Protein AF-A0A1Y2P295-F1 (afdb_monomer)

Secondary structure (DSSP, 8-state):
--------SS--EEEEEEEEE-TTTT--TT--SS-TTSEEEE-SS-EEEEETTEEEEEPPGGGGGGS----SS-EEEEEEEEEES---HHHHHHHHHHHHHHHHHHHTSS-GGG--PPPPPPPPPPEE--TTSGGG-TT---PPPSSS-EEEEEEE-TTSSEEEEEEEETT-GGG-BSEEEEEE--HHHHGGGTT---EEEEETTEEEEEEEEE-TTS-HHHHHHTTPPPHHHHHHHHHHHHHHHTT--

Solvent-accessible surface area (backbone atoms only — not comparable to full-atom values): 13396 Å² total; per-residue (Å²): 135,84,79,87,76,90,78,87,72,100,56,64,41,70,49,76,46,67,36,51,36,56,49,34,50,54,62,39,87,75,53,56,68,59,49,4,77,25,20,30,15,61,30,95,66,16,41,34,29,23,36,43,56,29,35,38,35,51,48,61,74,66,35,42,84,77,28,70,74,84,66,92,65,51,37,28,28,41,37,38,38,41,79,38,73,73,44,57,37,68,57,51,49,54,50,51,39,54,51,51,28,53,48,24,56,74,64,68,38,46,64,51,82,62,57,38,60,30,76,60,30,73,37,44,71,80,38,78,57,47,44,67,30,37,91,75,28,71,68,19,62,50,65,74,50,69,67,84,52,52,23,30,17,39,11,57,35,89,88,52,39,38,19,25,27,26,44,21,44,65,90,41,65,88,74,41,43,55,36,39,40,34,44,38,48,30,68,70,59,53,59,29,51,66,96,54,89,63,52,72,46,52,33,86,88,37,66,33,37,46,43,72,49,58,39,75,88,56,52,75,64,60,36,51,69,33,42,49,71,56,73,69,56,47,51,52,37,45,48,53,14,52,35,59,76,54,63,40,112

Radius of gyration: 19.18 Å; Cα contacts (8 Å, |Δi|>4): 555; chains: 1; bounding box: 40×45×62 Å

Structure (mmCIF, N/CA/C/O backbone):
data_AF-A0A1Y2P295-F1
#
_entry.id   AF-A0A1Y2P295-F1
#
loop_
_atom_site.group_PDB
_atom_site.id
_atom_site.type_symbol
_atom_site.label_atom_id
_atom_site.label_alt_id
_atom_site.label_comp_id
_atom_site.label_asym_id
_atom_site.label_entity_id
_atom_site.label_seq_id
_atom_site.pdbx_PDB_ins_code
_atom_site.Cartn_x
_atom_site.Cartn_y
_atom_site.Cartn_z
_atom_site.occupancy
_atom_site.B_iso_or_equiv
_atom_site.auth_seq_id
_atom_site.auth_comp_id
_atom_site.auth_asym_id
_atom_site.auth_atom_id
_atom_site.pdbx_PDB_model_num
ATOM 1 N N . MET A 1 1 ? -2.280 24.834 38.343 1.00 37.62 1 MET A N 1
ATOM 2 C CA . MET A 1 1 ? -1.852 23.424 38.287 1.00 37.62 1 MET A CA 1
ATOM 3 C C . MET A 1 1 ? -0.935 23.288 37.083 1.00 37.62 1 MET A C 1
ATOM 5 O O . MET A 1 1 ? -1.433 23.403 35.970 1.00 37.62 1 MET A O 1
ATOM 9 N N . PRO A 1 2 ? 0.387 23.215 37.283 1.00 33.31 2 PRO A N 1
ATOM 10 C CA . PRO A 1 2 ? 1.338 23.004 36.199 1.00 33.31 2 PRO A CA 1
ATOM 11 C C . PRO A 1 2 ? 1.315 21.528 35.784 1.00 33.31 2 PRO A C 1
ATOM 13 O O . PRO A 1 2 ? 1.375 20.652 36.642 1.00 33.31 2 PRO A O 1
ATOM 16 N N . GLY A 1 3 ? 1.178 21.277 34.481 1.00 33.66 3 GLY A N 1
ATOM 17 C CA . GLY A 1 3 ? 1.247 19.941 33.899 1.00 33.66 3 GLY A CA 1
ATOM 18 C C . GLY A 1 3 ? 2.673 19.405 33.940 1.00 33.66 3 GLY A C 1
ATOM 19 O O . GLY A 1 3 ? 3.610 20.083 33.518 1.00 33.66 3 GLY A O 1
ATOM 20 N N . GLU A 1 4 ? 2.824 18.191 34.456 1.00 37.06 4 GLU A N 1
ATOM 21 C CA . GLU A 1 4 ? 4.062 17.424 34.380 1.00 37.06 4 GLU A CA 1
ATOM 22 C C . GLU A 1 4 ? 4.286 16.992 32.929 1.00 37.06 4 GLU A C 1
ATOM 24 O O . GLU A 1 4 ? 3.688 16.042 32.421 1.00 37.06 4 GLU A O 1
ATOM 29 N N . GLY A 1 5 ? 5.137 17.751 32.241 1.00 32.16 5 GLY A N 1
ATOM 30 C CA . GLY A 1 5 ? 5.761 17.320 31.002 1.00 32.16 5 GLY A CA 1
ATOM 31 C C . GLY A 1 5 ? 6.737 16.186 31.300 1.00 32.16 5 GLY A C 1
ATOM 32 O O . GLY A 1 5 ? 7.693 16.358 32.054 1.00 32.16 5 GLY A O 1
ATOM 33 N N . TRP A 1 6 ? 6.500 15.030 30.692 1.00 37.91 6 TRP A N 1
ATOM 34 C CA . TRP A 1 6 ? 7.441 13.917 30.682 1.00 37.91 6 TRP A CA 1
ATOM 35 C C . TRP A 1 6 ? 8.571 14.255 29.702 1.00 37.91 6 TRP A C 1
ATOM 37 O O . TRP A 1 6 ? 8.423 14.079 28.497 1.00 37.91 6 TRP A O 1
ATOM 47 N N . GLY A 1 7 ? 9.682 14.800 30.196 1.00 41.25 7 GLY A N 1
ATOM 48 C CA . GLY A 1 7 ? 10.897 15.000 29.397 1.00 41.25 7 GLY A CA 1
ATOM 49 C C . GLY A 1 7 ? 11.919 13.882 29.613 1.00 41.25 7 GLY A C 1
ATOM 50 O O . GLY A 1 7 ? 12.021 13.392 30.737 1.00 41.25 7 GLY A O 1
ATOM 51 N N . SER A 1 8 ? 12.695 13.526 28.568 1.00 40.38 8 SER A N 1
ATOM 52 C CA . SER A 1 8 ? 14.179 13.386 28.577 1.00 40.38 8 SER A CA 1
ATOM 53 C C . SER A 1 8 ? 14.753 12.790 27.266 1.00 40.38 8 SER A C 1
ATOM 55 O O . SER A 1 8 ? 14.528 11.620 26.976 1.00 40.38 8 SER A O 1
ATOM 57 N N . GLY A 1 9 ? 15.572 13.568 26.535 1.00 41.34 9 GLY A N 1
ATOM 58 C CA . GLY A 1 9 ? 16.377 13.174 25.352 1.00 41.34 9 GLY A CA 1
ATOM 59 C C . GLY A 1 9 ? 16.032 13.976 24.080 1.00 41.34 9 GLY A C 1
ATOM 60 O O . GLY A 1 9 ? 14.962 14.585 24.071 1.00 41.34 9 GLY A O 1
ATOM 61 N N . PRO A 1 10 ? 16.870 14.010 23.011 1.00 48.28 10 PRO A N 1
ATOM 62 C CA . PRO A 1 10 ? 16.399 14.368 21.667 1.00 48.28 10 PRO A CA 1
ATOM 63 C C . PRO A 1 10 ? 15.430 13.262 21.235 1.00 48.28 10 PRO A C 1
ATOM 65 O O . PRO A 1 10 ? 15.804 12.272 20.615 1.00 48.28 10 PRO A O 1
ATOM 68 N N . GLY A 1 11 ? 14.222 13.338 21.781 1.00 60.91 11 GLY A N 1
ATOM 69 C CA . GLY A 1 11 ? 13.233 12.285 21.737 1.00 60.91 11 GLY A CA 1
ATOM 70 C C . GLY A 1 11 ? 12.450 12.386 20.448 1.00 60.91 11 GLY A C 1
ATOM 71 O O . GLY A 1 11 ? 12.044 13.477 20.045 1.00 60.91 11 GLY A O 1
ATOM 72 N N . THR A 1 12 ? 12.205 11.237 19.830 1.00 67.88 12 THR A N 1
ATOM 73 C CA . THR A 1 12 ? 11.284 11.118 18.708 1.00 67.88 12 THR A CA 1
ATOM 74 C C . THR A 1 12 ? 9.937 11.719 19.107 1.00 67.88 12 THR A C 1
ATOM 76 O O . THR A 1 12 ? 9.254 11.200 19.992 1.00 67.88 12 THR A O 1
ATOM 79 N N . THR A 1 13 ? 9.557 12.837 18.489 1.00 82.62 13 THR A N 1
ATOM 80 C CA . THR A 1 13 ? 8.248 13.452 18.735 1.00 82.62 13 THR A CA 1
ATOM 81 C C . THR A 1 13 ? 7.235 12.815 17.798 1.00 82.62 13 THR A C 1
ATOM 83 O O . THR A 1 13 ? 7.391 12.894 16.583 1.00 82.62 13 THR A O 1
ATOM 86 N N . LEU A 1 14 ? 6.193 12.198 18.356 1.00 87.19 14 LEU A N 1
ATOM 87 C CA . LEU A 1 14 ? 5.134 11.542 17.595 1.00 87.19 14 LEU A CA 1
ATOM 88 C C . LEU A 1 14 ? 3.813 12.303 17.747 1.00 87.19 14 LEU A C 1
ATOM 90 O O . LEU A 1 14 ? 3.349 12.525 18.865 1.00 87.19 14 LEU A O 1
ATOM 94 N N . ILE A 1 15 ? 3.178 12.652 16.631 1.00 91.62 15 ILE A N 1
ATOM 95 C CA . ILE A 1 15 ? 1.785 13.104 16.601 1.00 91.62 15 ILE A CA 1
ATOM 96 C C . ILE A 1 15 ? 0.896 11.916 16.258 1.00 91.62 15 ILE A C 1
ATOM 98 O O . ILE A 1 15 ? 1.137 11.227 15.270 1.00 91.62 15 ILE A O 1
ATOM 102 N N . LEU A 1 16 ? -0.160 11.724 17.048 1.00 92.69 16 LEU A N 1
ATOM 103 C CA . LEU A 1 16 ? -1.256 10.813 16.738 1.00 92.69 16 LEU A CA 1
ATOM 104 C C . LEU A 1 16 ? -2.512 11.610 16.419 1.00 92.69 16 LEU A C 1
ATOM 106 O O . LEU A 1 16 ? -2.881 12.509 17.176 1.00 92.69 16 LEU A O 1
ATOM 110 N N . MET A 1 17 ? -3.181 11.264 15.325 1.00 93.19 17 MET A N 1
ATOM 111 C CA . MET A 1 17 ? -4.396 11.953 14.911 1.00 93.19 17 MET A CA 1
ATOM 112 C C . MET A 1 17 ? -5.394 10.981 14.279 1.00 93.19 17 MET A C 1
ATOM 114 O O . MET A 1 17 ? -5.041 10.312 13.306 1.00 93.19 17 MET A O 1
ATOM 118 N N . PRO A 1 18 ? -6.633 10.893 14.793 1.00 92.00 18 PRO A N 1
ATOM 119 C CA . PRO A 1 18 ? -7.714 10.274 14.047 1.00 92.00 18 PRO A CA 1
ATOM 120 C C . PRO A 1 18 ? -8.077 11.178 12.864 1.00 92.00 18 PRO A C 1
ATOM 122 O O . PRO A 1 18 ? -8.317 12.372 13.041 1.00 92.00 18 PRO A O 1
ATOM 125 N N . VAL A 1 19 ? -8.097 10.609 11.666 1.00 91.25 19 VAL A N 1
ATOM 126 C CA . VAL A 1 19 ? -8.401 11.295 10.409 1.00 91.25 19 VAL A CA 1
ATOM 127 C C . VAL A 1 19 ? -9.411 10.484 9.611 1.00 91.25 19 VAL A C 1
ATOM 129 O O . VAL A 1 19 ? -9.426 9.253 9.689 1.00 91.25 19 VAL A O 1
ATOM 132 N N . ASP A 1 20 ? -10.267 11.178 8.873 1.00 90.56 20 ASP A N 1
ATOM 133 C CA . ASP A 1 20 ? -11.164 10.558 7.907 1.00 90.56 20 ASP A CA 1
ATOM 134 C C . ASP A 1 20 ? -10.451 10.587 6.549 1.00 90.56 20 ASP A C 1
ATOM 136 O O . ASP A 1 20 ? -9.936 11.620 6.118 1.00 90.56 20 ASP A O 1
ATOM 140 N N . GLU A 1 21 ? -10.292 9.419 5.938 1.00 90.94 21 GLU A N 1
ATOM 141 C CA . GLU A 1 21 ? -9.550 9.241 4.688 1.00 90.94 21 GLU A CA 1
ATOM 142 C C . GLU A 1 21 ? -10.485 8.796 3.569 1.00 90.94 21 GLU A C 1
ATOM 144 O O . GLU A 1 21 ? -11.576 8.292 3.816 1.00 90.94 21 GLU A O 1
ATOM 149 N N . SER A 1 22 ? -10.060 8.927 2.315 1.00 88.81 22 SER A N 1
ATOM 150 C CA . SER A 1 22 ? -10.886 8.507 1.178 1.00 88.81 22 SER A CA 1
ATOM 151 C C . SER A 1 22 ? -11.347 7.039 1.299 1.00 88.81 22 SER A C 1
ATOM 153 O O . SER A 1 22 ? -10.649 6.187 1.862 1.00 88.81 22 SER A O 1
ATOM 155 N N . SER A 1 23 ? -12.478 6.686 0.675 1.00 88.69 23 SER A N 1
ATOM 156 C CA . SER A 1 23 ? -12.904 5.278 0.520 1.00 88.69 23 SER A CA 1
ATOM 157 C C . SER A 1 23 ? -11.831 4.382 -0.099 1.00 88.69 23 SER A C 1
ATOM 159 O O . SER A 1 23 ? -11.850 3.172 0.123 1.00 88.69 23 SER A O 1
ATOM 161 N N . ARG A 1 24 ? -10.894 4.952 -0.865 1.00 89.12 24 ARG A N 1
ATOM 162 C CA . ARG A 1 24 ? -9.818 4.233 -1.553 1.00 89.12 24 ARG A CA 1
ATOM 163 C C . ARG A 1 24 ? -8.551 4.098 -0.725 1.00 89.12 24 ARG A C 1
ATOM 165 O O . ARG A 1 24 ? -7.667 3.344 -1.124 1.00 89.12 24 ARG A O 1
ATOM 172 N N . PHE A 1 25 ? -8.449 4.761 0.421 1.00 90.62 25 PHE A N 1
ATOM 173 C CA . PHE A 1 25 ? -7.295 4.642 1.299 1.00 90.62 25 PHE A CA 1
ATOM 174 C C . PHE A 1 25 ? -7.014 3.168 1.663 1.00 90.62 25 PHE A C 1
ATOM 176 O O . PHE A 1 25 ? -7.957 2.436 1.995 1.00 90.62 25 PHE A O 1
ATOM 183 N N . PRO A 1 26 ? -5.748 2.696 1.648 1.00 90.88 26 PRO A N 1
ATOM 184 C CA . PRO A 1 26 ? -4.496 3.429 1.382 1.00 90.88 26 PRO A CA 1
ATOM 185 C C . PRO A 1 26 ? -4.043 3.448 -0.097 1.00 90.88 26 PRO A C 1
ATOM 187 O O . PRO A 1 26 ? -2.873 3.707 -0.362 1.00 90.88 26 PRO A O 1
ATOM 190 N N . PHE A 1 27 ? -4.919 3.144 -1.057 1.00 90.81 27 PHE A N 1
ATOM 191 C CA . PHE A 1 27 ? -4.606 2.918 -2.478 1.00 90.81 27 PHE A CA 1
ATOM 192 C C . PHE A 1 27 ? -5.029 4.069 -3.404 1.00 90.81 27 PHE A C 1
ATOM 194 O O . PHE A 1 27 ? -5.320 3.847 -4.583 1.00 90.81 27 PHE A O 1
ATOM 201 N N . ASP A 1 28 ? -5.083 5.303 -2.900 1.00 84.81 28 ASP A N 1
ATOM 202 C CA . ASP A 1 28 ? -5.326 6.466 -3.753 1.00 84.81 28 ASP A CA 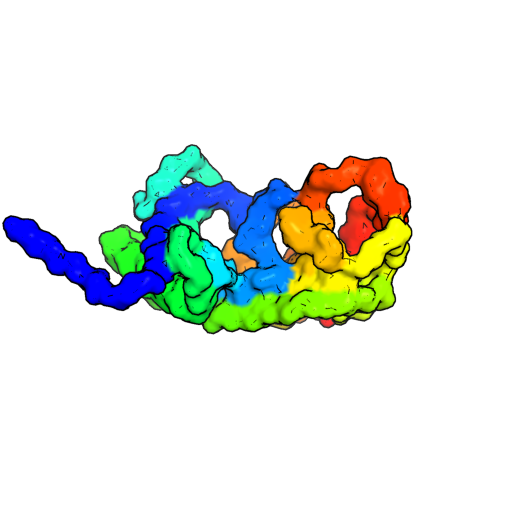1
ATOM 203 C C . ASP A 1 28 ? -4.282 6.546 -4.873 1.00 84.81 28 ASP A C 1
ATOM 205 O O . ASP A 1 28 ? -3.083 6.361 -4.647 1.00 84.81 28 ASP A O 1
ATOM 209 N N . ARG A 1 29 ? -4.742 6.807 -6.101 1.00 76.25 29 ARG A N 1
ATOM 210 C CA . ARG A 1 29 ? -3.886 6.826 -7.295 1.00 76.25 29 ARG A CA 1
ATOM 211 C C . ARG A 1 29 ? -2.730 7.812 -7.116 1.00 76.25 29 ARG A C 1
ATOM 213 O O . ARG A 1 29 ? -2.953 8.967 -6.761 1.00 76.25 29 ARG A O 1
ATOM 220 N N . GLY A 1 30 ? -1.506 7.356 -7.372 1.00 73.19 30 GLY A N 1
ATOM 221 C CA . GLY A 1 30 ? -0.276 8.131 -7.200 1.00 73.19 30 GLY A CA 1
ATOM 222 C C . GLY A 1 30 ? 0.140 8.352 -5.741 1.00 73.19 30 GLY A C 1
ATOM 223 O O . GLY A 1 30 ? 1.240 8.840 -5.493 1.00 73.19 30 GLY A O 1
ATOM 224 N N . LEU A 1 31 ? -0.696 7.970 -4.771 1.00 77.88 31 LEU A N 1
ATOM 225 C CA . LEU A 1 31 ? -0.547 8.275 -3.348 1.00 77.88 31 LEU A CA 1
ATOM 226 C C . LEU A 1 31 ? -0.709 7.029 -2.476 1.00 77.88 31 LEU A C 1
ATOM 228 O O . LEU A 1 31 ? -1.219 7.130 -1.361 1.00 77.88 31 LEU A O 1
ATOM 232 N N . TRP A 1 32 ? -0.272 5.862 -2.961 1.00 82.88 32 TRP A N 1
ATOM 233 C CA . TRP A 1 32 ? -0.254 4.654 -2.138 1.00 82.88 32 TRP A CA 1
ATOM 234 C C . TRP A 1 32 ? 0.455 4.942 -0.812 1.00 82.88 32 TRP A C 1
ATOM 236 O O . TRP A 1 32 ? 1.650 5.232 -0.791 1.00 82.88 32 TRP A O 1
ATOM 246 N N . ARG A 1 33 ? -0.304 4.867 0.283 1.00 82.06 33 ARG A N 1
ATOM 247 C CA . ARG A 1 33 ? 0.179 4.981 1.670 1.00 82.06 33 ARG A CA 1
ATOM 248 C C . ARG A 1 33 ? 0.540 3.612 2.244 1.00 82.06 33 ARG A C 1
ATOM 250 O O . ARG A 1 33 ? 0.534 3.431 3.450 1.00 82.06 33 ARG A O 1
ATOM 257 N N . VAL A 1 34 ? 0.694 2.634 1.362 1.00 82.06 34 VAL A N 1
ATOM 258 C CA . VAL A 1 34 ? 1.082 1.264 1.654 1.00 82.06 34 VAL A CA 1
ATOM 259 C C . VAL A 1 34 ? 1.980 0.797 0.527 1.00 82.06 34 VAL A C 1
ATOM 261 O O . VAL A 1 34 ? 1.630 0.948 -0.647 1.00 82.06 34 VAL A O 1
ATOM 264 N N . SER A 1 35 ? 3.160 0.280 0.845 1.00 84.12 35 SER A N 1
ATOM 265 C CA . SER A 1 35 ? 4.122 -0.047 -0.203 1.00 84.12 35 SER A CA 1
ATOM 266 C C . SER A 1 35 ? 5.093 -1.160 0.186 1.00 84.12 35 SER A C 1
ATOM 268 O O . SER A 1 35 ? 5.154 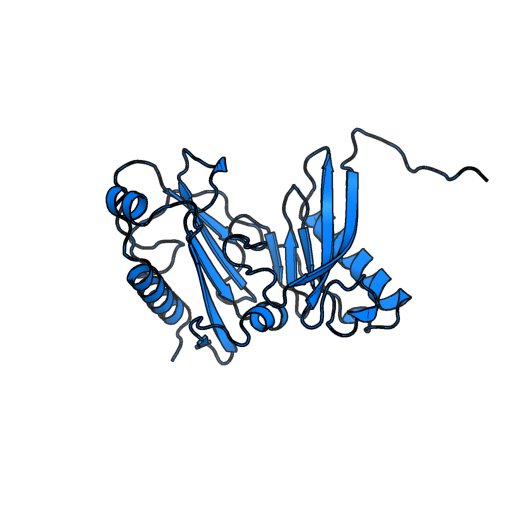-1.597 1.338 1.00 84.12 35 SER A O 1
ATOM 270 N N . GLY A 1 36 ? 5.864 -1.631 -0.796 1.00 82.38 36 GLY A N 1
ATOM 271 C CA . GLY A 1 36 ? 6.934 -2.610 -0.599 1.00 82.38 36 GLY A CA 1
ATOM 272 C C . GLY A 1 36 ? 8.070 -2.125 0.312 1.00 82.38 36 GLY A C 1
ATOM 273 O O . GLY A 1 36 ? 8.832 -2.949 0.810 1.00 82.38 36 GLY A O 1
ATOM 274 N N . SER A 1 37 ? 8.196 -0.813 0.549 1.00 82.06 37 SER A N 1
ATOM 275 C CA . SER A 1 37 ? 9.178 -0.230 1.477 1.00 82.06 37 SER A CA 1
ATOM 276 C C . SER A 1 37 ? 8.688 -0.060 2.913 1.00 82.06 37 SER A C 1
ATOM 278 O O . SER A 1 37 ? 9.499 0.243 3.784 1.00 82.06 37 SER A O 1
ATOM 280 N N . GLU A 1 38 ? 7.395 -0.240 3.168 1.00 83.12 38 GLU A N 1
ATOM 281 C CA . GLU A 1 38 ? 6.800 -0.060 4.492 1.00 83.12 38 GLU A CA 1
ATOM 282 C C . GLU A 1 38 ? 6.597 -1.402 5.201 1.00 83.12 38 GLU A C 1
ATOM 284 O O . GLU A 1 38 ? 6.374 -2.444 4.576 1.00 83.12 38 GLU A O 1
ATOM 289 N N . ALA A 1 39 ? 6.645 -1.382 6.530 1.00 82.75 39 ALA A N 1
ATOM 290 C CA . ALA A 1 39 ? 6.323 -2.541 7.341 1.00 82.75 39 ALA A CA 1
ATOM 291 C C . ALA A 1 39 ? 4.801 -2.651 7.498 1.00 82.75 39 ALA A C 1
ATOM 293 O O . ALA A 1 39 ? 4.155 -1.839 8.160 1.00 82.75 39 ALA A O 1
ATOM 294 N N . LEU A 1 40 ? 4.211 -3.666 6.872 1.00 84.25 40 LEU A N 1
ATOM 295 C CA . LEU A 1 40 ? 2.769 -3.884 6.904 1.00 84.25 40 LEU A CA 1
ATOM 296 C C . LEU A 1 40 ? 2.326 -4.435 8.251 1.00 84.25 40 LEU A C 1
ATOM 298 O O . LEU A 1 40 ? 2.860 -5.431 8.738 1.00 84.25 40 LEU A O 1
ATOM 302 N N . LEU A 1 41 ? 1.259 -3.857 8.781 1.00 80.62 41 LEU A N 1
ATOM 303 C CA . LEU A 1 41 ? 0.491 -4.412 9.882 1.00 80.62 41 LEU A CA 1
ATOM 304 C C . LEU A 1 41 ? -0.695 -5.152 9.268 1.00 80.62 41 LEU A C 1
ATOM 306 O O . LEU A 1 41 ? -1.726 -4.552 8.973 1.00 80.62 41 LEU A O 1
ATOM 310 N N . THR A 1 42 ? -0.578 -6.457 9.041 1.00 66.50 42 THR A N 1
ATOM 311 C CA . THR A 1 42 ? -1.753 -7.279 8.716 1.00 66.50 42 THR A CA 1
ATOM 312 C C . THR A 1 42 ? -2.059 -8.174 9.905 1.00 66.50 42 THR A C 1
ATOM 314 O O . THR A 1 42 ? -1.547 -9.289 9.991 1.00 66.50 42 THR A O 1
ATOM 317 N N . GLY A 1 43 ? -2.864 -7.659 10.839 1.00 62.69 43 GLY A N 1
ATOM 318 C CA . GLY A 1 43 ? -3.476 -8.461 11.897 1.00 62.69 43 GLY A CA 1
ATOM 319 C C . GLY A 1 43 ? -4.647 -9.294 11.365 1.00 62.69 43 GLY A C 1
ATOM 320 O O . GLY A 1 43 ? -4.847 -9.424 10.158 1.00 62.69 43 GLY A O 1
ATOM 321 N N . SER A 1 44 ? -5.450 -9.869 12.265 1.00 59.81 44 SER A N 1
ATOM 322 C CA . SER A 1 44 ? -6.633 -10.655 11.878 1.00 59.81 44 SER A CA 1
ATOM 323 C C . SER A 1 44 ? -7.814 -9.789 11.418 1.00 59.81 44 SER A C 1
ATOM 325 O O . SER A 1 44 ? -8.657 -10.272 10.659 1.00 59.81 44 SER A O 1
ATOM 327 N N . ARG A 1 45 ? -7.897 -8.530 11.879 1.00 69.50 45 ARG A N 1
ATOM 328 C CA . ARG A 1 45 ? -9.017 -7.610 11.589 1.00 69.50 45 ARG A CA 1
ATOM 329 C C . ARG A 1 45 ? -8.595 -6.172 11.293 1.00 69.50 45 ARG A C 1
ATOM 331 O O . ARG A 1 45 ? -9.299 -5.493 10.547 1.00 69.50 45 ARG A O 1
ATOM 338 N N . THR A 1 46 ? -7.449 -5.726 11.802 1.00 81.50 46 THR A N 1
ATOM 339 C CA . THR A 1 46 ? -6.915 -4.384 11.551 1.00 81.50 46 THR A CA 1
ATOM 340 C C . THR A 1 46 ? -5.788 -4.437 10.527 1.00 81.50 46 THR A C 1
ATOM 342 O O . THR A 1 46 ? -4.894 -5.283 10.613 1.00 81.50 46 THR A O 1
ATOM 345 N N . ALA A 1 47 ? -5.830 -3.513 9.568 1.00 89.38 47 ALA A N 1
ATOM 346 C CA . ALA A 1 47 ? -4.743 -3.294 8.627 1.00 89.38 47 ALA A CA 1
ATOM 347 C C . ALA A 1 47 ? -4.084 -1.936 8.876 1.00 89.38 47 ALA A C 1
ATOM 349 O O . ALA A 1 47 ? -4.754 -0.975 9.255 1.00 89.38 47 ALA A O 1
ATOM 350 N N . GLY A 1 48 ? -2.781 -1.879 8.652 1.00 91.56 48 GLY A N 1
ATOM 351 C CA . GLY A 1 48 ? -1.953 -0.701 8.845 1.00 91.56 48 GLY A CA 1
ATOM 352 C C . GLY A 1 48 ? -0.634 -0.825 8.101 1.00 91.56 48 GLY A C 1
ATOM 353 O O . GLY A 1 48 ? -0.313 -1.887 7.562 1.00 91.56 48 GLY A O 1
ATOM 354 N N . ALA A 1 49 ? 0.142 0.245 8.108 1.00 92.00 49 ALA A N 1
ATOM 355 C CA . ALA A 1 49 ? 1.533 0.231 7.683 1.00 92.00 49 ALA A CA 1
ATOM 356 C C . ALA A 1 49 ? 2.325 1.242 8.510 1.00 92.00 49 ALA A C 1
ATOM 358 O O . ALA A 1 49 ? 1.776 2.255 8.950 1.00 92.00 49 ALA A O 1
ATOM 359 N N . VAL A 1 50 ? 3.595 0.938 8.756 1.00 91.31 50 VAL A N 1
ATOM 360 C CA . VAL A 1 50 ? 4.515 1.771 9.535 1.00 91.31 50 VAL A CA 1
ATOM 361 C C . VAL A 1 50 ? 5.890 1.810 8.881 1.00 91.31 50 VAL A C 1
ATOM 363 O O . VAL A 1 50 ? 6.332 0.846 8.255 1.00 91.31 50 VAL A O 1
ATOM 366 N N . ASP A 1 51 ? 6.587 2.919 9.065 1.00 89.94 51 ASP A N 1
ATOM 367 C CA . ASP A 1 51 ? 7.987 3.103 8.705 1.00 89.94 51 ASP A CA 1
ATOM 368 C C . ASP A 1 51 ? 8.690 3.972 9.762 1.00 89.94 51 ASP A C 1
ATOM 370 O O . ASP A 1 51 ? 8.170 4.181 10.859 1.00 89.94 51 ASP A O 1
ATOM 374 N N . ALA A 1 52 ? 9.896 4.454 9.459 1.00 89.06 52 ALA A N 1
ATOM 375 C CA . ALA A 1 52 ? 10.645 5.318 10.370 1.00 89.06 52 ALA A CA 1
ATOM 376 C C . ALA A 1 52 ? 10.012 6.712 10.558 1.00 89.06 52 ALA A C 1
ATOM 378 O O . ALA A 1 52 ? 10.323 7.399 11.527 1.00 89.06 52 ALA A O 1
ATOM 379 N N . TYR A 1 53 ? 9.128 7.139 9.657 1.00 90.44 53 TYR A N 1
ATOM 380 C CA . TYR A 1 53 ? 8.538 8.478 9.635 1.00 90.44 53 TYR A CA 1
ATOM 381 C C . TYR A 1 53 ? 7.107 8.506 10.183 1.00 90.44 53 TYR A C 1
ATOM 383 O O . TYR A 1 53 ? 6.537 9.579 10.401 1.00 90.44 53 TYR A O 1
ATOM 391 N N . GLY A 1 54 ? 6.517 7.343 10.453 1.00 92.31 54 GLY A N 1
ATOM 392 C CA . GLY A 1 54 ? 5.214 7.232 11.083 1.00 92.31 54 GLY A CA 1
ATOM 393 C C . GLY A 1 54 ? 4.464 5.992 10.632 1.00 92.31 54 GLY A C 1
ATOM 394 O O . GLY A 1 54 ? 5.014 4.900 10.528 1.00 92.31 54 GLY A O 1
ATOM 395 N N . GLY A 1 55 ? 3.164 6.158 10.421 1.00 92.50 55 GLY A N 1
ATOM 396 C CA . GLY A 1 55 ? 2.319 5.086 9.930 1.00 92.50 55 GLY A CA 1
ATOM 397 C C . GLY A 1 55 ? 0.845 5.360 10.132 1.00 92.50 55 GLY A C 1
ATOM 398 O O . GLY A 1 55 ? 0.416 6.471 10.451 1.00 92.50 55 GLY A O 1
ATOM 399 N N . TRP A 1 56 ? 0.051 4.322 9.941 1.00 93.75 56 TRP A N 1
ATOM 400 C CA . TRP A 1 56 ? -1.387 4.389 10.111 1.00 93.75 56 TRP A CA 1
ATOM 401 C C . TRP A 1 56 ? -1.968 3.025 10.467 1.00 93.75 56 TRP A C 1
ATOM 403 O O . TRP A 1 56 ? -1.400 1.978 10.152 1.00 93.75 56 TRP A O 1
ATOM 413 N N . GLY A 1 57 ? -3.136 3.048 11.101 1.00 93.00 57 GLY A N 1
ATOM 414 C CA . GLY A 1 57 ? -3.977 1.879 11.329 1.00 93.00 57 GLY A CA 1
ATOM 415 C C . GLY A 1 57 ? -5.428 2.211 11.008 1.00 93.00 57 GLY A C 1
ATOM 416 O O . GLY A 1 57 ? -5.933 3.255 11.418 1.00 93.00 57 GLY A O 1
ATOM 417 N N . LEU A 1 58 ? -6.100 1.337 10.262 1.00 92.12 58 LEU A N 1
ATOM 418 C CA . LEU A 1 58 ? -7.536 1.459 10.024 1.00 92.12 58 LEU A CA 1
ATOM 419 C C . LEU A 1 58 ? -8.299 1.256 11.332 1.00 92.12 58 LEU A C 1
ATOM 421 O O . LEU A 1 58 ? -8.058 0.296 12.061 1.00 92.12 58 LEU A O 1
ATOM 425 N N . LEU A 1 59 ? -9.248 2.141 11.607 1.00 91.81 59 LEU A N 1
ATOM 426 C CA . LEU A 1 59 ? -10.207 1.952 12.685 1.00 91.81 59 LEU A CA 1
ATOM 427 C C . LEU A 1 59 ? -11.415 1.161 12.153 1.00 91.81 59 LEU A C 1
ATOM 429 O O . LEU A 1 59 ? -11.654 1.138 10.942 1.00 91.81 59 LEU A O 1
ATOM 433 N N . PRO A 1 60 ? -12.188 0.495 13.028 1.00 90.25 60 PRO A N 1
ATOM 434 C CA . PRO A 1 60 ? -13.462 -0.095 12.631 1.00 90.25 60 PRO A CA 1
ATOM 435 C C . PRO A 1 60 ? -14.393 0.956 12.010 1.00 90.25 60 PRO A C 1
ATOM 437 O O . PRO A 1 60 ? -14.469 2.078 12.506 1.00 90.25 60 PRO A O 1
ATOM 440 N N . ASP A 1 61 ? -15.153 0.588 10.973 1.00 88.94 61 ASP A N 1
ATOM 441 C CA . ASP A 1 61 ? -16.077 1.514 10.291 1.00 88.94 61 ASP A CA 1
ATOM 442 C C . ASP A 1 61 ? -17.121 2.119 11.247 1.00 88.94 61 ASP A C 1
ATOM 444 O O . ASP A 1 61 ? -17.551 3.259 11.074 1.00 88.94 61 ASP A O 1
ATOM 448 N N . SER A 1 62 ? -17.496 1.386 12.299 1.00 90.56 62 SER A N 1
ATOM 449 C CA . SER A 1 62 ? -18.399 1.861 13.353 1.00 90.56 62 SER A CA 1
ATOM 450 C C . SER A 1 62 ? -17.840 3.048 14.148 1.00 90.56 62 SER A C 1
ATOM 452 O O . SER A 1 62 ? -18.600 3.761 14.794 1.00 90.56 62 SER A O 1
ATOM 454 N N . CYS A 1 63 ? -16.533 3.312 14.065 1.00 91.06 63 CYS A N 1
ATOM 455 C CA . CYS A 1 63 ? -15.868 4.454 14.688 1.00 91.06 63 CYS A CA 1
ATOM 456 C C . CYS A 1 63 ? -15.826 5.707 13.811 1.00 91.06 63 CYS A C 1
ATOM 458 O O . CYS A 1 63 ? -15.184 6.683 14.192 1.00 91.06 63 CYS A O 1
ATOM 460 N N . ARG A 1 64 ? -16.533 5.733 12.675 1.00 88.75 64 ARG A N 1
ATOM 461 C CA . ARG A 1 64 ? -16.597 6.908 11.791 1.00 88.75 64 ARG A CA 1
ATOM 462 C C . ARG A 1 64 ? -17.065 8.182 12.509 1.00 88.75 64 ARG A C 1
ATOM 464 O O . ARG A 1 64 ? -16.550 9.255 12.233 1.00 88.75 64 ARG A O 1
ATOM 471 N N . GLU A 1 65 ? -17.995 8.083 13.459 1.00 87.12 65 GLU A N 1
ATOM 472 C CA . GLU A 1 65 ? -18.482 9.248 14.225 1.00 87.12 65 GLU A CA 1
ATOM 473 C C . GLU A 1 65 ? -17.496 9.739 15.299 1.00 87.12 65 GLU A C 1
ATOM 475 O O . GLU A 1 65 ? -17.629 10.853 15.801 1.00 87.12 65 GLU A O 1
ATOM 480 N N . ALA A 1 66 ? -16.487 8.933 15.645 1.00 86.31 66 ALA A N 1
ATOM 481 C CA . ALA A 1 66 ? -15.440 9.299 16.598 1.00 86.31 66 ALA A CA 1
ATOM 482 C C . ALA A 1 66 ? -14.303 10.116 15.956 1.00 86.31 66 ALA A C 1
ATOM 484 O O . ALA A 1 66 ? -13.372 10.534 16.647 1.00 86.31 66 ALA A O 1
ATOM 485 N N . VAL A 1 67 ? -14.364 10.335 14.641 1.00 86.81 67 VAL A N 1
ATOM 486 C CA . VAL A 1 67 ? -13.332 11.001 13.848 1.00 86.81 67 VAL A CA 1
ATOM 487 C C . VAL A 1 67 ? -13.913 12.271 13.210 1.00 86.81 67 VAL A C 1
ATOM 489 O O . VAL A 1 67 ? -15.074 12.263 12.796 1.00 86.81 67 VAL A O 1
ATOM 492 N N . PRO A 1 68 ? -13.155 13.384 13.126 1.00 82.06 68 PRO A N 1
ATOM 493 C CA . PRO A 1 68 ? -13.607 14.575 12.411 1.00 82.06 68 PRO A CA 1
ATOM 494 C C . PRO A 1 68 ? -13.875 14.253 10.935 1.00 82.06 68 PRO A C 1
ATOM 496 O O . PRO A 1 68 ? -12.941 13.974 10.189 1.00 82.06 68 PRO A O 1
ATOM 499 N N . ARG A 1 69 ? -15.148 14.288 10.527 1.00 75.44 69 ARG A N 1
ATOM 500 C CA . ARG A 1 69 ? -15.570 13.911 9.172 1.00 75.44 69 ARG A CA 1
ATOM 501 C C . ARG A 1 69 ? -15.212 14.974 8.144 1.00 75.44 69 ARG A C 1
ATOM 503 O O . ARG A 1 69 ? -15.468 16.159 8.377 1.00 75.44 69 ARG A O 1
ATOM 510 N N . THR A 1 70 ? -14.736 14.540 6.980 1.00 70.62 70 THR A N 1
ATOM 511 C CA . THR A 1 70 ? -14.550 15.408 5.809 1.00 70.62 70 THR A CA 1
ATOM 512 C C . THR A 1 70 ? -15.480 15.057 4.635 1.00 70.62 70 THR A C 1
ATOM 514 O O . THR A 1 70 ? -15.681 15.906 3.764 1.00 70.62 70 THR A O 1
ATOM 517 N N . GLY A 1 71 ? -16.166 13.902 4.677 1.00 65.94 71 GLY A N 1
ATOM 518 C CA . GLY A 1 71 ? -17.080 13.430 3.628 1.00 65.94 71 GLY A CA 1
ATOM 519 C C . GLY A 1 71 ? -18.013 12.262 4.016 1.00 65.94 71 GLY A C 1
ATOM 520 O O . GLY A 1 71 ? -18.078 11.808 5.164 1.00 65.94 71 GLY A O 1
ATOM 521 N N . GLU A 1 72 ? -18.818 11.794 3.050 1.00 61.00 72 GLU A N 1
ATOM 522 C CA . GLU A 1 72 ? -19.844 10.750 3.264 1.00 61.00 72 GLU A CA 1
ATOM 523 C C . GLU A 1 72 ? -19.316 9.308 3.140 1.00 61.00 72 GLU A C 1
ATOM 525 O O . GLU A 1 72 ? -19.769 8.437 3.885 1.00 61.00 72 GLU A O 1
ATOM 530 N N . ASP A 1 73 ? -18.303 9.084 2.297 1.00 66.56 73 ASP A N 1
ATOM 531 C CA . ASP A 1 73 ? -17.747 7.762 1.959 1.00 66.56 73 ASP A CA 1
ATOM 532 C C . ASP A 1 73 ? -16.297 7.588 2.439 1.00 66.56 73 ASP A C 1
ATOM 534 O O . ASP A 1 73 ? -15.443 7.049 1.738 1.00 66.56 73 ASP A O 1
ATOM 538 N N . GLU A 1 74 ? -16.001 8.069 3.640 1.00 82.44 74 GLU A N 1
ATOM 539 C CA . GLU A 1 74 ? -14.642 8.094 4.178 1.00 82.44 74 GLU A CA 1
ATOM 540 C C . GLU A 1 74 ? -14.389 6.978 5.210 1.00 82.44 74 GLU A C 1
ATOM 542 O O . GLU A 1 74 ? -15.308 6.323 5.733 1.00 82.44 74 GLU A O 1
ATOM 547 N N . ARG A 1 75 ? -13.110 6.665 5.405 1.00 88.75 75 ARG A N 1
ATOM 548 C CA . ARG A 1 75 ? -12.608 5.570 6.229 1.00 88.75 75 ARG A CA 1
ATOM 549 C C . ARG A 1 75 ? -11.930 6.152 7.465 1.00 88.75 75 ARG A C 1
ATOM 551 O O . ARG A 1 75 ? -10.949 6.880 7.305 1.00 88.75 75 ARG A O 1
ATOM 558 N N . PRO A 1 76 ? -12.350 5.768 8.682 1.00 92.19 76 PRO A N 1
ATOM 559 C CA . PRO A 1 76 ? -11.687 6.238 9.883 1.00 92.19 76 PRO A CA 1
ATOM 560 C C . PRO A 1 76 ? -10.303 5.588 9.995 1.00 92.19 76 PRO A C 1
ATOM 562 O O . PRO A 1 76 ? -10.151 4.363 9.990 1.00 92.19 76 PRO A O 1
ATOM 565 N N . VAL A 1 77 ? -9.273 6.419 10.099 1.00 92.88 77 VAL A N 1
ATOM 566 C CA . VAL A 1 77 ? -7.871 6.009 10.184 1.00 92.88 77 VAL A CA 1
ATOM 567 C C . VAL A 1 77 ? -7.232 6.699 11.378 1.00 92.88 77 VAL A C 1
ATOM 569 O O . VAL A 1 77 ? -7.438 7.884 11.619 1.00 92.88 77 VAL A O 1
ATOM 572 N N . LEU A 1 78 ? -6.406 5.976 12.124 1.00 93.44 78 LEU A N 1
ATOM 573 C CA . LEU A 1 78 ? -5.492 6.585 13.076 1.00 93.44 78 LEU A CA 1
ATOM 574 C C . LEU A 1 78 ? -4.136 6.777 12.401 1.00 93.44 78 LEU A C 1
ATOM 576 O O . LEU A 1 78 ? -3.508 5.799 11.998 1.00 93.44 78 LEU A O 1
ATOM 580 N N . ARG A 1 79 ? -3.679 8.024 12.286 1.00 93.81 79 ARG A N 1
ATOM 581 C CA . ARG A 1 79 ? -2.356 8.373 11.763 1.00 93.81 79 ARG A CA 1
ATOM 582 C C . ARG A 1 79 ? -1.354 8.606 12.877 1.00 93.81 79 ARG A C 1
ATOM 584 O O . ARG A 1 79 ? -1.676 9.232 13.883 1.00 93.81 79 ARG A O 1
ATOM 591 N N . ALA A 1 80 ? -0.128 8.168 12.631 1.00 94.19 80 ALA A N 1
ATOM 592 C CA . ALA A 1 80 ? 1.057 8.489 13.400 1.00 94.19 80 ALA A CA 1
ATOM 593 C C . ALA A 1 80 ? 2.052 9.236 12.500 1.00 94.19 80 ALA A C 1
ATOM 595 O O . ALA A 1 80 ? 2.296 8.831 11.364 1.00 94.19 80 ALA A O 1
ATOM 596 N N . THR A 1 81 ? 2.636 10.323 12.994 1.00 94.31 81 THR A N 1
ATOM 597 C CA . THR A 1 81 ? 3.663 11.092 12.278 1.00 94.31 81 THR A CA 1
ATOM 598 C C . THR A 1 81 ? 4.812 11.396 13.216 1.00 94.31 81 THR A C 1
ATOM 600 O O . THR A 1 81 ? 4.610 12.001 14.268 1.00 94.31 81 THR A O 1
ATOM 603 N N . VAL A 1 82 ? 6.011 10.980 12.827 1.00 92.62 82 VAL A N 1
ATOM 604 C CA . VAL A 1 82 ? 7.255 11.327 13.506 1.00 92.62 82 VAL A CA 1
ATOM 605 C C . VAL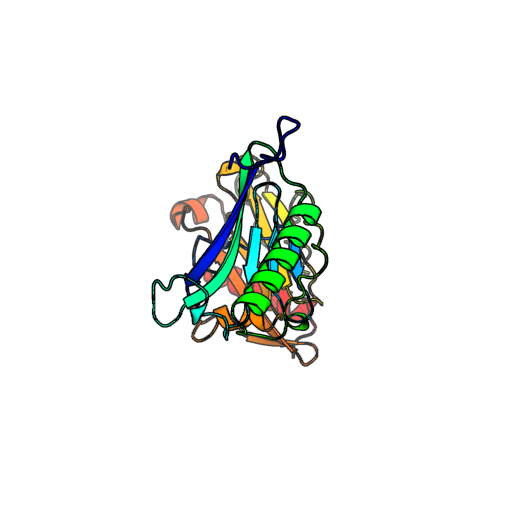 A 1 82 ? 7.703 12.700 13.006 1.00 92.62 82 VAL A C 1
ATOM 607 O O . VAL A 1 82 ? 7.877 12.902 11.808 1.00 92.62 82 VAL A O 1
ATOM 610 N N . LEU A 1 83 ? 7.837 13.665 13.916 1.00 89.06 83 LEU A N 1
ATOM 611 C CA . LEU A 1 83 ? 8.254 15.035 13.594 1.00 89.06 83 LEU A CA 1
ATOM 612 C C . LEU A 1 83 ? 9.767 15.233 13.644 1.00 89.06 83 LEU A C 1
ATOM 614 O O . LEU A 1 83 ? 10.283 16.120 12.969 1.00 89.06 83 LEU A O 1
ATOM 618 N N . ASP A 1 84 ? 10.452 14.467 14.489 1.00 84.19 84 ASP A N 1
ATOM 619 C CA . ASP A 1 84 ? 11.891 14.580 14.699 1.00 84.19 84 ASP A CA 1
ATOM 620 C C . ASP A 1 84 ? 12.493 13.201 14.973 1.00 84.19 84 ASP A C 1
ATOM 622 O O . ASP A 1 84 ? 11.893 12.391 15.684 1.00 84.19 84 ASP A O 1
ATOM 626 N N . GLY A 1 85 ? 13.674 12.960 14.406 1.00 83.88 85 GLY A N 1
ATOM 627 C CA . GLY A 1 85 ? 14.359 11.669 14.410 1.00 83.88 85 GLY A CA 1
ATOM 628 C C . GLY A 1 85 ? 13.682 10.578 13.571 1.00 83.88 85 GLY A C 1
ATOM 629 O O . GLY A 1 85 ? 12.674 10.801 12.904 1.00 83.88 85 GLY A O 1
ATOM 630 N N . ASP A 1 86 ? 14.259 9.379 13.637 1.00 86.44 86 ASP A N 1
ATOM 631 C CA . ASP A 1 86 ? 13.677 8.160 13.077 1.00 86.44 86 ASP A CA 1
ATOM 632 C C . ASP A 1 86 ? 12.938 7.407 14.193 1.00 86.44 86 ASP A C 1
ATOM 634 O O . ASP A 1 86 ? 13.459 7.227 15.299 1.00 86.44 86 ASP A O 1
ATOM 638 N N . GLY A 1 87 ? 11.710 6.974 13.924 1.00 86.25 87 GLY A N 1
ATOM 639 C CA . GLY A 1 87 ? 10.938 6.128 14.826 1.00 86.25 87 GLY A CA 1
ATOM 640 C C . GLY A 1 87 ? 11.241 4.641 14.641 1.00 86.25 87 GLY A C 1
ATOM 641 O O . GLY A 1 87 ? 11.528 4.181 13.540 1.00 86.25 87 GLY A O 1
ATOM 642 N N . ASP A 1 88 ? 11.138 3.868 15.725 1.00 88.44 88 ASP A N 1
ATOM 643 C CA . ASP A 1 88 ? 11.105 2.401 15.659 1.00 88.44 88 ASP A CA 1
ATOM 644 C C . ASP A 1 88 ? 9.741 1.952 15.099 1.00 88.44 88 ASP A C 1
ATOM 646 O O . ASP A 1 88 ? 8.731 2.159 15.785 1.00 88.44 88 ASP A O 1
ATOM 650 N N . PRO A 1 89 ? 9.667 1.307 13.915 1.00 88.25 89 PRO A N 1
ATOM 651 C CA . PRO A 1 89 ? 8.395 0.879 13.332 1.00 88.25 89 PRO A CA 1
ATOM 652 C C . PRO A 1 89 ? 7.593 -0.047 14.256 1.00 88.25 89 PRO A C 1
ATOM 654 O O . PRO A 1 89 ? 6.368 0.058 14.332 1.00 88.25 89 PRO A O 1
ATOM 657 N N . ALA A 1 90 ? 8.261 -0.915 15.026 1.00 88.56 90 ALA A N 1
ATOM 658 C CA . ALA A 1 90 ? 7.579 -1.782 15.988 1.00 88.56 90 ALA A CA 1
ATOM 659 C C . ALA A 1 90 ? 7.007 -0.983 17.171 1.00 88.56 90 ALA A C 1
ATOM 661 O O . ALA A 1 90 ? 5.907 -1.267 17.648 1.00 88.56 90 ALA A O 1
ATOM 662 N N . GLY A 1 91 ? 7.729 0.039 17.631 1.00 89.94 91 GLY A N 1
ATOM 663 C CA . GLY A 1 91 ? 7.256 1.011 18.614 1.00 89.94 91 GLY A CA 1
ATOM 664 C C . GLY A 1 91 ? 6.045 1.797 18.125 1.00 89.94 91 GLY A C 1
ATOM 665 O O . GLY A 1 91 ? 5.045 1.867 18.838 1.00 89.94 91 GLY A O 1
ATOM 666 N N . ILE A 1 92 ? 6.099 2.319 16.899 1.00 91.69 92 ILE A N 1
ATOM 667 C CA . ILE A 1 92 ? 4.990 3.057 16.281 1.00 91.69 92 ILE A CA 1
ATOM 668 C C . ILE A 1 92 ? 3.751 2.164 16.162 1.00 91.69 92 ILE A C 1
ATOM 670 O O . ILE A 1 92 ? 2.659 2.596 16.524 1.00 91.69 92 ILE A O 1
ATOM 674 N N . ALA A 1 93 ? 3.907 0.907 15.735 1.00 90.62 93 ALA A N 1
ATOM 675 C CA . ALA A 1 93 ? 2.798 -0.042 15.649 1.00 90.62 93 ALA A CA 1
A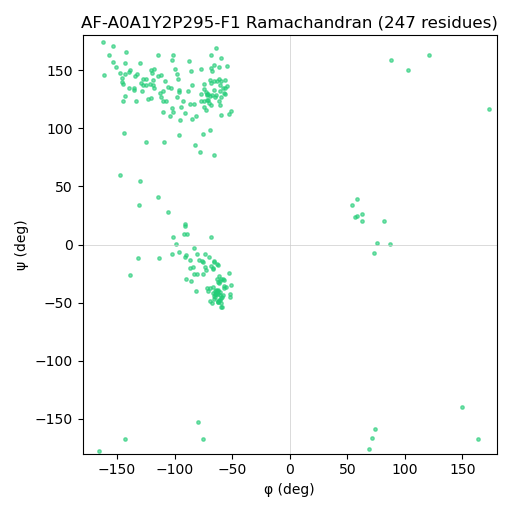TOM 676 C C . ALA A 1 93 ? 2.120 -0.280 17.008 1.00 90.62 93 ALA A C 1
ATOM 678 O O . ALA A 1 93 ? 0.897 -0.193 17.103 1.00 90.62 93 ALA A O 1
ATOM 679 N N . ARG A 1 94 ? 2.898 -0.491 18.081 1.00 90.81 94 ARG A N 1
ATOM 680 C CA . ARG A 1 94 ? 2.357 -0.642 19.447 1.00 90.81 94 ARG A CA 1
ATOM 681 C C . ARG A 1 94 ? 1.596 0.601 19.906 1.00 90.81 94 ARG A C 1
ATOM 683 O O . ARG A 1 94 ? 0.542 0.491 20.529 1.00 90.81 94 ARG A O 1
ATOM 690 N N . VAL A 1 95 ? 2.125 1.783 19.594 1.00 92.31 95 VAL A N 1
ATOM 691 C CA . VAL A 1 95 ? 1.480 3.057 19.926 1.00 92.31 95 VAL A CA 1
ATOM 692 C C . VAL A 1 95 ? 0.166 3.224 19.155 1.00 92.31 95 VAL A C 1
ATOM 694 O O . VAL A 1 95 ? -0.843 3.575 19.764 1.00 92.31 95 VAL A O 1
ATOM 697 N N . LEU A 1 96 ? 0.148 2.915 17.854 1.00 92.69 96 LEU A N 1
ATOM 698 C CA . LEU A 1 96 ? -1.065 2.914 17.032 1.00 92.69 96 LEU A CA 1
ATOM 699 C C . LEU A 1 96 ? -2.118 1.943 17.577 1.00 92.69 96 LEU A C 1
ATOM 701 O O . LEU A 1 96 ? -3.278 2.329 17.693 1.00 92.69 96 LEU A O 1
ATOM 705 N N . GLU A 1 97 ? -1.732 0.721 17.962 1.00 91.56 97 GLU A N 1
ATOM 706 C CA . GLU A 1 97 ? -2.660 -0.240 18.571 1.00 91.56 97 GLU A CA 1
ATOM 707 C C . GLU A 1 97 ? -3.279 0.317 19.850 1.00 91.56 97 GLU A C 1
ATOM 709 O O . GLU A 1 97 ? -4.500 0.368 19.986 1.00 91.56 97 GLU A O 1
ATOM 714 N N . SER A 1 98 ? -2.432 0.760 20.783 1.00 92.56 98 SER A N 1
ATOM 715 C CA . SER A 1 98 ? -2.875 1.231 22.092 1.00 92.56 98 SER A CA 1
ATOM 716 C C . SER A 1 98 ? -3.786 2.449 21.965 1.00 92.56 98 SER A C 1
ATOM 718 O O . SER A 1 98 ? -4.781 2.551 22.681 1.00 92.56 98 SER A O 1
ATOM 720 N N . ALA A 1 99 ? -3.462 3.370 21.058 1.00 93.38 99 ALA A N 1
ATOM 721 C CA . ALA A 1 99 ? -4.261 4.561 20.816 1.00 93.38 99 ALA A CA 1
ATOM 722 C C . ALA A 1 99 ? -5.588 4.232 20.117 1.00 93.38 99 ALA A C 1
ATOM 724 O O . ALA A 1 99 ? -6.622 4.776 20.501 1.00 93.38 99 ALA A O 1
ATOM 725 N N . ALA A 1 100 ? -5.592 3.309 19.151 1.00 92.38 100 ALA A N 1
ATOM 726 C CA . ALA A 1 100 ? -6.817 2.844 18.512 1.00 92.38 100 ALA A CA 1
ATOM 727 C C . ALA A 1 100 ? -7.737 2.132 19.518 1.00 92.38 100 ALA A C 1
ATOM 729 O O . ALA A 1 100 ? -8.927 2.434 19.559 1.00 92.38 100 ALA A O 1
ATOM 730 N N . ARG A 1 101 ? -7.194 1.278 20.398 1.00 93.00 101 ARG A N 1
ATOM 731 C CA . ARG A 1 101 ? -7.952 0.633 21.487 1.00 93.00 101 ARG A CA 1
ATOM 732 C C . ARG A 1 101 ? -8.554 1.659 22.447 1.00 93.00 101 ARG A C 1
ATOM 734 O O . ARG A 1 101 ? -9.752 1.632 22.705 1.00 93.00 101 ARG A O 1
ATOM 741 N N . GLY A 1 102 ? -7.759 2.634 22.886 1.00 93.38 102 GLY A N 1
ATOM 742 C CA . GLY A 1 102 ? -8.252 3.717 23.739 1.00 93.38 102 GLY A CA 1
ATOM 743 C C . GLY A 1 102 ? -9.322 4.590 23.069 1.00 93.38 102 GLY A C 1
ATOM 744 O O . GLY A 1 102 ? -10.224 5.083 23.747 1.00 93.38 102 GLY A O 1
ATOM 745 N N . LEU A 1 103 ? -9.253 4.777 21.746 1.00 93.00 103 LEU A N 1
ATOM 746 C CA . LEU A 1 103 ? -10.269 5.502 20.982 1.00 93.00 103 LEU A CA 1
ATOM 747 C C . LEU A 1 103 ? -11.577 4.708 20.918 1.00 93.00 103 LEU A C 1
ATOM 749 O O . LEU A 1 103 ? -12.629 5.272 21.223 1.00 93.00 103 LEU A O 1
ATOM 753 N N . VAL A 1 104 ? -11.528 3.414 20.581 1.00 93.38 104 VAL A N 1
ATOM 754 C CA . VAL A 1 104 ? -12.754 2.604 20.507 1.00 93.38 104 VAL A CA 1
ATOM 755 C C . VAL A 1 104 ? -13.429 2.460 21.870 1.00 93.38 104 VAL A C 1
ATOM 757 O O . VAL A 1 104 ? -14.646 2.607 21.949 1.00 93.38 104 VAL A O 1
ATOM 760 N N . GLU A 1 105 ? -12.649 2.301 22.945 1.00 94.12 105 GLU A N 1
ATOM 761 C CA . GLU A 1 105 ? -13.146 2.267 24.328 1.00 94.12 105 GLU A CA 1
ATOM 762 C C . GLU A 1 105 ? -13.819 3.580 24.727 1.00 94.12 105 GLU A C 1
ATOM 764 O O . GLU A 1 105 ? -14.943 3.587 25.226 1.00 94.12 105 GLU A O 1
ATOM 769 N N . ARG A 1 106 ? -13.146 4.711 24.484 1.00 94.00 106 ARG A N 1
ATOM 770 C CA . ARG A 1 106 ? -13.646 6.037 24.870 1.00 94.00 106 ARG A CA 1
ATOM 771 C C . ARG A 1 106 ? -14.959 6.386 24.181 1.00 94.00 106 ARG A C 1
ATOM 773 O O . ARG A 1 106 ? -15.812 7.025 24.793 1.00 94.00 106 ARG A O 1
ATOM 780 N N . HIS A 1 107 ? -15.084 6.027 22.909 1.00 93.69 107 HIS A N 1
ATOM 781 C CA . HIS A 1 107 ? -16.239 6.385 22.091 1.00 93.69 107 HIS A CA 1
ATOM 782 C C . HIS A 1 107 ? -17.306 5.286 22.038 1.00 93.69 107 HIS A C 1
ATOM 784 O O . HIS A 1 107 ? -18.374 5.524 21.481 1.00 93.69 107 HIS A O 1
ATOM 790 N N . GLY A 1 108 ? -17.042 4.101 22.601 1.00 93.62 108 GLY A N 1
ATOM 791 C CA . GLY A 1 108 ? -17.971 2.967 22.587 1.00 93.62 108 GLY A CA 1
ATOM 792 C C . GLY A 1 108 ? -18.359 2.512 21.178 1.00 93.62 108 GLY A C 1
ATOM 793 O O . GLY A 1 108 ? -19.440 1.964 20.984 1.00 93.62 108 GLY A O 1
ATOM 794 N N . CYS A 1 109 ? -17.514 2.787 20.180 1.00 93.38 109 CYS A N 1
ATOM 795 C CA . CYS A 1 109 ? -17.841 2.557 18.774 1.00 93.38 109 CYS A CA 1
ATOM 796 C C . CYS A 1 109 ? -17.524 1.131 18.310 1.00 93.38 109 CYS A C 1
ATOM 798 O O . CYS A 1 109 ? -18.063 0.678 17.303 1.00 93.38 109 CYS A O 1
ATOM 800 N N . ALA A 1 110 ? -16.661 0.411 19.023 1.00 91.25 110 ALA A N 1
ATOM 801 C CA . ALA A 1 110 ? -16.353 -0.991 18.779 1.00 91.25 110 ALA A CA 1
ATOM 802 C C . ALA A 1 110 ? -15.803 -1.639 20.055 1.00 91.25 110 ALA A C 1
ATOM 804 O O . ALA A 1 110 ? -15.343 -0.943 20.961 1.00 91.25 110 ALA A O 1
ATOM 805 N N . GLU A 1 111 ? -15.803 -2.972 20.100 1.00 89.38 111 GLU A N 1
ATOM 806 C CA . GLU A 1 111 ? -15.143 -3.704 21.181 1.00 89.38 111 GLU A CA 1
ATOM 807 C C . GLU A 1 111 ? -13.611 -3.563 21.078 1.00 89.38 111 GLU A C 1
ATOM 809 O O . GLU A 1 111 ? -13.066 -3.605 19.966 1.00 89.38 111 GLU A O 1
ATOM 814 N N . PRO A 1 112 ? -12.872 -3.427 22.192 1.00 84.62 112 PRO A N 1
ATOM 815 C CA . PRO A 1 112 ? -11.432 -3.141 22.153 1.00 84.62 112 PRO A CA 1
ATOM 816 C C . PRO A 1 112 ? -10.583 -4.274 21.574 1.00 84.62 112 PRO A C 1
ATOM 818 O O . PRO A 1 112 ? -9.447 -4.055 21.162 1.00 84.62 112 PRO A O 1
ATOM 821 N N . ASP A 1 113 ? -11.113 -5.495 21.559 1.00 84.25 113 ASP A N 1
ATOM 822 C CA . ASP A 1 113 ? -10.494 -6.682 20.967 1.00 84.25 113 ASP A CA 1
ATOM 823 C C . ASP A 1 113 ? -10.632 -6.732 19.435 1.00 84.25 113 ASP A C 1
ATOM 825 O O . ASP A 1 113 ? -9.942 -7.507 18.770 1.00 84.25 113 ASP A O 1
ATOM 829 N N . THR A 1 114 ? -11.491 -5.888 18.851 1.00 83.00 114 THR A N 1
ATOM 830 C CA . THR A 1 114 ? -11.617 -5.749 17.393 1.00 83.00 114 THR A CA 1
ATOM 831 C C . THR A 1 114 ? -10.436 -5.005 16.777 1.00 83.00 114 THR A C 1
ATOM 833 O O . THR A 1 114 ? -10.188 -5.144 15.576 1.00 83.00 114 THR A O 1
ATOM 836 N N . VAL A 1 115 ? -9.693 -4.259 17.599 1.00 84.38 115 VAL A N 1
ATOM 837 C CA . VAL A 1 115 ? -8.458 -3.575 17.230 1.00 84.38 115 VAL A CA 1
ATOM 838 C C . VAL A 1 115 ? -7.278 -4.457 17.613 1.00 84.38 115 VAL A C 1
ATOM 840 O O . VAL A 1 115 ? -6.930 -4.598 18.784 1.00 84.38 115 VAL A O 1
ATOM 843 N N . ALA A 1 116 ? -6.646 -5.033 16.599 1.00 82.75 116 ALA A N 1
ATOM 844 C CA . ALA A 1 116 ? -5.435 -5.823 16.749 1.00 82.75 116 ALA A CA 1
ATOM 845 C C . ALA A 1 116 ? -4.554 -5.566 15.532 1.00 82.75 116 ALA A C 1
ATOM 847 O O . ALA A 1 116 ? -4.750 -6.167 14.467 1.00 82.75 116 ALA A O 1
ATOM 848 N N . VAL A 1 117 ? -3.606 -4.641 15.678 1.00 71.00 117 VAL A N 1
ATOM 849 C CA . VAL A 1 117 ? -2.577 -4.458 14.660 1.00 71.00 117 VAL A CA 1
ATOM 850 C C . VAL A 1 117 ? -1.605 -5.629 14.806 1.00 71.00 117 VAL A C 1
ATOM 852 O O . VAL A 1 117 ? -1.130 -5.931 15.895 1.00 71.00 117 VAL A O 1
ATOM 855 N N . GLY A 1 118 ? -1.399 -6.390 13.732 1.00 70.75 118 GLY A N 1
ATOM 856 C CA . GLY A 1 118 ? -0.449 -7.503 13.763 1.00 70.75 118 GLY A CA 1
ATOM 857 C C . GLY A 1 118 ? 0.981 -7.009 13.987 1.00 70.75 118 GLY A C 1
ATOM 858 O O . GLY A 1 118 ? 1.257 -5.814 13.862 1.00 70.75 118 GLY A O 1
ATOM 859 N N . GLU A 1 119 ? 1.905 -7.932 14.259 1.00 78.00 119 GLU A N 1
ATOM 860 C CA . GLU A 1 119 ? 3.327 -7.588 14.229 1.00 78.00 119 GLU A CA 1
ATOM 861 C C . GLU A 1 119 ? 3.702 -7.039 12.841 1.00 78.00 119 GLU A C 1
ATOM 863 O O . GLU A 1 119 ? 3.295 -7.623 11.827 1.00 78.00 119 GLU A O 1
ATOM 868 N N . PRO A 1 120 ? 4.460 -5.929 12.770 1.00 81.25 120 PRO A N 1
ATOM 869 C CA . PRO A 1 120 ? 4.893 -5.388 11.495 1.00 81.25 120 PRO A CA 1
ATOM 870 C C . PRO A 1 120 ? 5.729 -6.402 10.724 1.00 81.25 120 PRO A C 1
ATOM 872 O O . PRO A 1 120 ? 6.735 -6.908 11.223 1.00 81.25 120 PRO A O 1
ATOM 875 N N . SER A 1 121 ? 5.350 -6.665 9.475 1.00 82.44 121 SER A N 1
ATOM 876 C CA . SER A 1 121 ? 6.204 -7.430 8.571 1.00 82.44 121 SER A CA 1
ATOM 877 C C . SER A 1 121 ? 7.499 -6.661 8.328 1.00 82.44 121 SER A C 1
ATOM 879 O O . SER A 1 121 ? 7.451 -5.455 8.095 1.00 82.44 121 SER A O 1
ATOM 881 N N . SER A 1 122 ? 8.642 -7.336 8.268 1.00 76.62 122 SER A N 1
ATOM 882 C CA . SER A 1 122 ? 9.865 -6.684 7.799 1.00 76.62 122 SER A CA 1
ATOM 883 C C . SER A 1 122 ? 9.768 -6.404 6.297 1.00 76.62 122 SER A C 1
ATOM 885 O O . SER A 1 122 ? 9.596 -7.332 5.507 1.00 76.62 122 SER A O 1
ATOM 887 N N . ALA A 1 123 ? 9.891 -5.136 5.900 1.00 82.25 123 ALA A N 1
ATOM 888 C CA . ALA A 1 123 ? 10.152 -4.792 4.507 1.00 82.25 123 ALA A CA 1
ATOM 889 C C . ALA A 1 123 ? 11.548 -5.296 4.113 1.00 82.25 123 ALA A C 1
ATOM 891 O O . ALA A 1 123 ? 12.494 -5.231 4.906 1.00 82.25 123 ALA A O 1
ATOM 892 N N . SER A 1 124 ? 11.690 -5.811 2.894 1.00 85.56 124 SER A N 1
ATOM 893 C CA . SER A 1 124 ? 12.987 -6.246 2.391 1.00 85.56 124 SER A CA 1
ATOM 894 C C . SER A 1 124 ? 13.908 -5.037 2.189 1.00 85.56 124 SER A C 1
ATOM 896 O O . SER A 1 124 ? 13.446 -3.950 1.819 1.00 85.56 124 SER A O 1
ATOM 898 N N . PRO A 1 125 ? 15.234 -5.204 2.344 1.00 87.12 125 PRO A N 1
ATOM 899 C CA . PRO A 1 125 ? 16.164 -4.212 1.828 1.00 87.12 125 PRO A CA 1
ATOM 900 C C . PRO A 1 125 ? 15.981 -4.066 0.312 1.00 87.12 125 PRO A C 1
ATOM 902 O O . PRO A 1 125 ? 15.443 -4.955 -0.357 1.00 87.12 125 PRO A O 1
ATOM 905 N N . ALA A 1 126 ? 16.455 -2.945 -0.231 1.00 90.38 126 ALA A N 1
ATOM 906 C CA . ALA A 1 126 ? 16.527 -2.773 -1.675 1.00 90.38 126 ALA A CA 1
ATOM 907 C C . ALA A 1 126 ? 17.450 -3.839 -2.273 1.00 90.38 126 ALA A C 1
ATOM 909 O O . ALA A 1 126 ? 18.619 -3.923 -1.894 1.00 90.38 126 ALA A O 1
ATOM 910 N N . ALA A 1 127 ? 16.935 -4.619 -3.216 1.00 92.75 127 ALA A N 1
ATOM 911 C CA . ALA A 1 127 ? 17.696 -5.623 -3.947 1.00 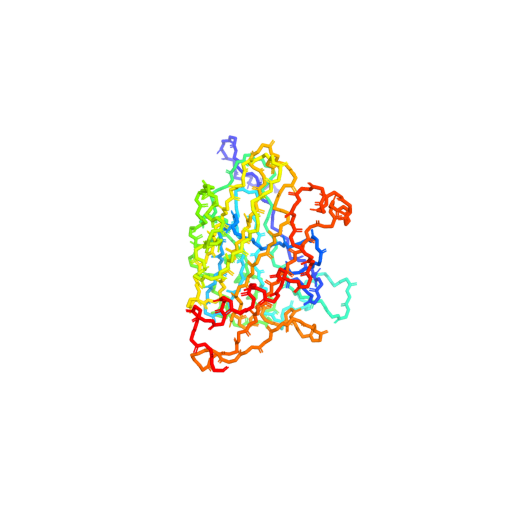92.75 127 ALA A CA 1
ATOM 912 C C . ALA A 1 127 ? 17.669 -5.305 -5.441 1.00 92.75 127 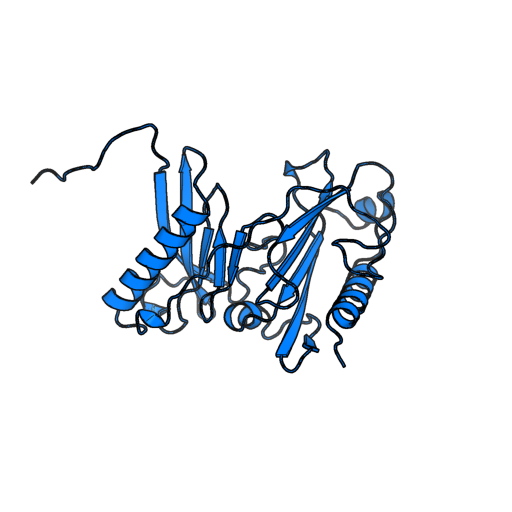ALA A C 1
ATOM 914 O O . ALA A 1 127 ? 16.687 -4.757 -5.931 1.00 92.75 127 ALA A O 1
ATOM 915 N N . ALA A 1 128 ? 18.737 -5.628 -6.172 1.00 93.81 128 ALA A N 1
ATOM 916 C CA . ALA A 1 128 ? 18.739 -5.472 -7.625 1.00 93.81 128 ALA A CA 1
ATOM 917 C C . ALA A 1 128 ? 17.633 -6.336 -8.249 1.00 93.81 128 ALA A C 1
ATOM 919 O O . ALA A 1 128 ? 17.515 -7.516 -7.922 1.00 93.81 128 ALA A O 1
ATOM 920 N N . THR A 1 129 ? 16.842 -5.752 -9.146 1.00 93.31 129 THR A N 1
ATOM 921 C CA . THR A 1 129 ? 15.728 -6.452 -9.791 1.00 93.31 129 THR A CA 1
ATOM 922 C C . THR A 1 129 ? 16.231 -7.491 -10.789 1.00 93.31 129 THR A C 1
ATOM 924 O O . THR A 1 129 ? 17.002 -7.177 -11.702 1.00 93.31 129 THR A O 1
ATOM 927 N N . ASP A 1 130 ? 15.732 -8.723 -10.664 1.00 93.31 130 ASP A N 1
ATOM 928 C CA . ASP A 1 130 ? 15.814 -9.715 -11.732 1.00 93.31 130 ASP A CA 1
ATOM 929 C C . ASP A 1 130 ? 14.648 -9.514 -12.702 1.00 93.31 130 ASP A C 1
ATOM 931 O O . ASP A 1 130 ? 13.494 -9.818 -12.414 1.00 93.31 130 ASP A O 1
ATOM 935 N N . PHE A 1 131 ? 14.963 -9.015 -13.891 1.00 90.88 131 PHE A N 1
ATOM 936 C CA . PHE A 1 131 ? 13.986 -8.738 -14.940 1.00 90.88 131 PHE A CA 1
ATOM 937 C C . PHE A 1 131 ? 13.284 -9.982 -15.506 1.00 90.88 131 PHE A C 1
ATOM 939 O O . PHE A 1 131 ? 12.275 -9.829 -16.191 1.00 90.88 131 PHE A O 1
ATOM 946 N N . GLY A 1 132 ? 13.786 -11.194 -15.240 1.00 90.75 132 GLY A N 1
ATOM 947 C CA . GLY A 1 132 ? 13.102 -12.448 -15.568 1.00 90.75 132 GLY A CA 1
ATOM 948 C C . GLY A 1 132 ? 12.081 -12.895 -14.514 1.00 90.75 132 GLY A C 1
ATOM 949 O O . GLY A 1 132 ? 11.198 -13.699 -14.821 1.00 90.75 132 GLY A O 1
ATOM 950 N N . THR A 1 133 ? 12.187 -12.376 -13.291 1.00 94.00 133 THR A N 1
ATOM 951 C CA . THR A 1 133 ? 11.350 -12.738 -12.139 1.00 94.00 133 THR A CA 1
ATOM 952 C C . THR A 1 133 ? 11.156 -11.523 -11.232 1.00 94.00 133 THR A C 1
ATOM 954 O O . THR A 1 133 ? 11.560 -11.529 -10.067 1.00 94.00 133 THR A O 1
ATOM 957 N N . VAL A 1 134 ? 10.571 -10.453 -11.770 1.00 93.12 134 VAL A N 1
ATOM 958 C CA . VAL A 1 134 ? 10.434 -9.183 -11.045 1.00 93.12 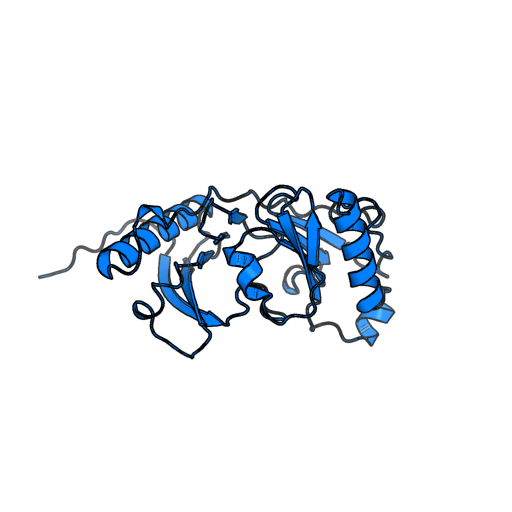134 VAL A CA 1
ATOM 959 C C . VAL A 1 134 ? 9.615 -9.395 -9.775 1.00 93.12 134 VAL A C 1
ATOM 961 O O . VAL A 1 134 ? 8.622 -10.129 -9.778 1.00 93.12 134 VAL A O 1
ATOM 964 N N . CYS A 1 135 ? 10.044 -8.788 -8.667 1.00 93.06 135 CYS A N 1
ATOM 965 C CA . CYS A 1 135 ? 9.450 -8.982 -7.345 1.00 93.06 135 CYS A CA 1
ATOM 966 C C . CYS A 1 135 ? 9.423 -10.456 -6.888 1.00 93.06 135 CYS A C 1
ATOM 968 O O . CYS A 1 135 ? 8.551 -10.864 -6.109 1.00 93.06 135 CYS A O 1
ATOM 970 N N . GLY A 1 136 ? 10.310 -11.292 -7.435 1.00 92.44 136 GLY A N 1
ATOM 971 C CA . GLY A 1 136 ? 10.344 -12.741 -7.242 1.00 92.44 136 GLY A CA 1
ATOM 972 C C . 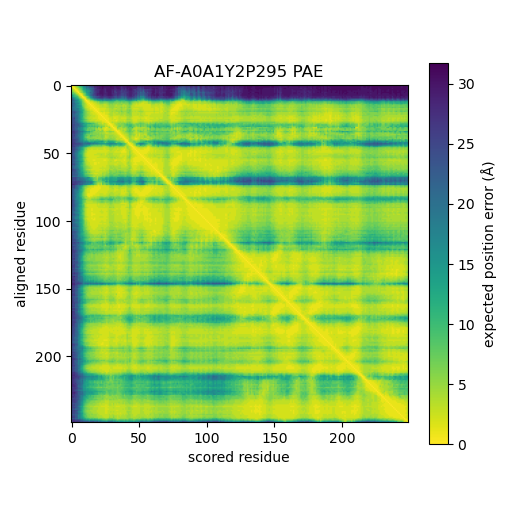GLY A 1 136 ? 9.107 -13.486 -7.761 1.00 92.44 136 GLY A C 1
ATOM 973 O O . GLY A 1 136 ? 8.779 -14.551 -7.226 1.00 92.44 136 GLY A O 1
ATOM 974 N N . LEU A 1 137 ? 8.322 -12.901 -8.673 1.00 94.19 137 LEU A N 1
ATOM 975 C CA . LEU A 1 137 ? 7.153 -13.548 -9.275 1.00 94.19 137 LEU A CA 1
ATOM 976 C C . LEU A 1 137 ? 7.566 -14.273 -10.559 1.00 94.19 137 LEU A C 1
ATOM 978 O O . LEU A 1 137 ? 7.904 -13.646 -11.562 1.00 94.19 137 LEU A O 1
ATOM 982 N N . ASP A 1 138 ? 7.495 -15.604 -10.544 1.00 91.69 138 ASP A N 1
ATOM 983 C CA . ASP A 1 138 ? 7.855 -16.425 -11.701 1.00 91.69 138 ASP A CA 1
ATOM 984 C C . ASP A 1 138 ? 6.978 -16.113 -12.918 1.00 91.69 138 ASP A C 1
ATOM 986 O O . ASP A 1 138 ? 5.760 -16.324 -12.913 1.00 91.69 138 ASP A O 1
ATOM 990 N N . GLY A 1 139 ? 7.619 -15.679 -14.003 1.00 88.38 139 GLY A N 1
ATOM 991 C CA . GLY A 1 139 ? 6.944 -15.275 -15.235 1.00 88.38 139 GLY A CA 1
ATOM 992 C C . GLY A 1 139 ? 6.505 -13.811 -15.255 1.00 88.38 139 GLY A C 1
ATOM 993 O O . GLY A 1 139 ? 5.965 -13.378 -16.272 1.00 88.38 139 GLY A O 1
ATOM 994 N N . PHE A 1 140 ? 6.766 -13.036 -14.195 1.00 94.69 140 PHE A N 1
ATOM 995 C CA . PHE A 1 140 ? 6.648 -11.584 -14.255 1.00 94.69 140 PHE A CA 1
ATOM 996 C C . PHE A 1 140 ? 7.923 -10.988 -14.857 1.00 94.69 140 PHE A C 1
ATOM 998 O O . PHE A 1 140 ? 8.872 -10.638 -14.157 1.00 94.69 140 PHE A O 1
ATOM 1005 N N . VAL A 1 141 ? 7.951 -10.937 -16.188 1.00 90.56 141 VAL A N 1
ATOM 1006 C CA . VAL A 1 141 ? 9.108 -10.478 -16.960 1.00 90.56 141 VAL A CA 1
ATOM 1007 C C . VAL A 1 141 ? 8.914 -9.022 -17.358 1.00 90.56 141 VAL A C 1
ATOM 1009 O O . VAL A 1 141 ? 7.915 -8.689 -17.997 1.00 90.56 141 VAL A O 1
ATOM 1012 N N . LEU A 1 142 ? 9.892 -8.171 -17.043 1.00 84.88 142 LEU A N 1
ATOM 1013 C CA . LEU A 1 142 ? 9.935 -6.790 -17.522 1.00 84.88 142 LEU A CA 1
ATOM 1014 C C . LEU A 1 142 ? 11.128 -6.576 -18.456 1.00 84.88 142 LEU A C 1
ATOM 1016 O O . LEU A 1 142 ? 12.195 -7.152 -18.241 1.00 84.88 142 LEU A O 1
ATOM 1020 N N . PRO A 1 143 ? 10.996 -5.735 -19.494 1.00 84.19 143 PRO A N 1
ATOM 1021 C CA . PRO A 1 143 ? 12.150 -5.311 -20.270 1.00 84.19 143 PRO A CA 1
ATOM 1022 C C . PRO A 1 143 ? 13.131 -4.547 -19.375 1.00 84.19 143 PRO A C 1
ATOM 1024 O O . PRO A 1 143 ? 12.737 -3.762 -18.510 1.00 84.19 143 PRO A O 1
ATOM 1027 N N . ARG A 1 144 ? 14.428 -4.764 -19.608 1.00 84.69 144 ARG A N 1
ATOM 1028 C CA . ARG A 1 144 ? 15.475 -3.976 -18.953 1.00 84.69 144 ARG A CA 1
ATOM 1029 C C . ARG A 1 144 ? 15.410 -2.537 -19.456 1.00 84.69 144 ARG A C 1
ATOM 1031 O O . ARG A 1 144 ? 15.448 -2.346 -20.677 1.00 84.69 144 ARG A O 1
ATOM 1038 N N . PRO A 1 145 ? 15.359 -1.538 -18.562 1.00 81.75 145 PRO A N 1
ATOM 1039 C CA . PRO A 1 145 ? 15.319 -0.165 -18.995 1.00 81.75 145 PRO A CA 1
ATOM 1040 C C . PRO A 1 145 ? 16.644 0.255 -19.635 1.00 81.75 145 PRO A C 1
ATOM 1042 O O . PRO A 1 145 ? 17.718 -0.271 -19.324 1.00 81.75 145 PRO A O 1
ATOM 1045 N N . ARG A 1 146 ? 16.567 1.219 -20.554 1.00 76.81 146 ARG A N 1
ATOM 1046 C CA . ARG A 1 146 ? 17.725 1.809 -21.233 1.00 76.81 146 ARG A CA 1
ATOM 1047 C C . ARG A 1 146 ? 18.417 2.805 -20.301 1.00 76.81 146 ARG A C 1
ATOM 1049 O O . ARG A 1 146 ? 18.243 4.011 -20.421 1.00 76.81 146 ARG A O 1
ATOM 1056 N N . GLY A 1 147 ? 19.213 2.273 -19.379 1.00 72.69 147 GLY A N 1
ATOM 1057 C CA . GLY A 1 147 ? 19.977 3.047 -18.404 1.00 72.69 147 GLY A CA 1
ATOM 1058 C C . GLY A 1 147 ? 19.346 3.042 -17.015 1.00 72.69 147 GLY A C 1
ATOM 1059 O O . GLY A 1 147 ? 18.131 2.926 -16.864 1.00 72.69 147 GLY A O 1
ATOM 1060 N N . GLY A 1 148 ? 20.211 3.156 -16.009 1.00 78.94 148 GLY A N 1
ATOM 1061 C CA . GLY A 1 148 ? 19.835 3.055 -14.603 1.00 78.94 148 GLY A CA 1
ATOM 1062 C C . GLY A 1 148 ? 19.861 1.624 -14.074 1.00 78.94 148 GLY A C 1
ATOM 1063 O O . GLY A 1 148 ? 19.797 0.651 -14.830 1.00 78.94 148 GLY A O 1
ATOM 1064 N N . THR A 1 149 ? 19.967 1.505 -12.755 1.00 88.31 149 THR A N 1
ATOM 1065 C CA . THR A 1 149 ? 19.858 0.218 -12.062 1.00 88.31 149 THR A CA 1
ATOM 1066 C C . THR A 1 149 ? 18.521 0.197 -11.348 1.00 88.31 149 THR A C 1
ATOM 1068 O O . THR A 1 149 ? 18.240 1.070 -10.529 1.00 88.31 149 THR A O 1
ATOM 1071 N N . VAL A 1 150 ? 17.692 -0.802 -11.643 1.00 90.50 150 VAL A N 1
ATOM 1072 C CA . VAL A 1 150 ? 16.419 -0.982 -10.942 1.00 90.50 150 VAL A CA 1
ATOM 1073 C C . VAL A 1 150 ? 16.643 -1.845 -9.713 1.00 90.50 150 VAL A C 1
ATOM 1075 O O . VAL A 1 150 ? 17.286 -2.896 -9.781 1.00 90.50 150 VAL A O 1
ATOM 1078 N N . VAL A 1 151 ? 16.110 -1.373 -8.595 1.00 93.56 151 VAL A N 1
A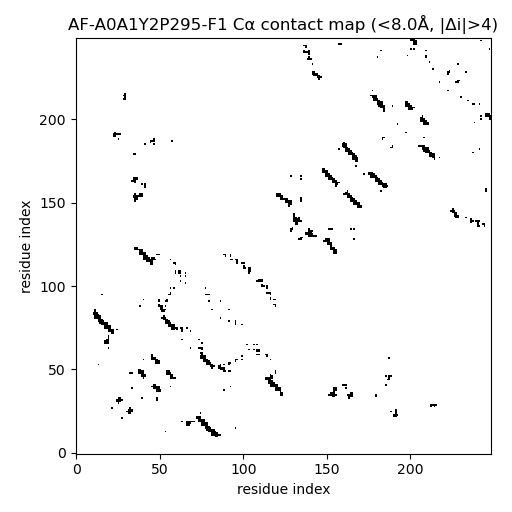TOM 1079 C CA . VAL A 1 151 ? 16.015 -2.117 -7.347 1.00 93.56 151 VAL A CA 1
ATOM 1080 C C . VAL A 1 151 ? 14.556 -2.304 -6.974 1.00 93.56 151 VAL A C 1
ATOM 1082 O O . VAL A 1 151 ? 13.724 -1.452 -7.274 1.00 93.56 151 VAL A O 1
ATOM 1085 N N . GLU A 1 152 ? 14.256 -3.381 -6.270 1.00 94.12 152 GLU A N 1
ATOM 1086 C CA . GLU A 1 152 ? 12.935 -3.668 -5.732 1.00 94.12 152 GLU A CA 1
ATOM 1087 C C . GLU A 1 152 ? 12.975 -3.798 -4.213 1.00 94.12 152 GLU A C 1
ATOM 1089 O O . GLU A 1 152 ? 13.984 -4.188 -3.617 1.00 94.12 152 GLU A O 1
ATOM 1094 N N . ARG A 1 153 ? 11.854 -3.444 -3.589 1.00 93.94 153 ARG A N 1
ATOM 1095 C CA . ARG A 1 153 ? 11.554 -3.751 -2.191 1.00 93.94 153 ARG A CA 1
ATOM 1096 C C . ARG A 1 153 ? 10.235 -4.485 -2.122 1.00 93.94 153 ARG A C 1
ATOM 1098 O O . ARG A 1 153 ? 9.321 -4.163 -2.879 1.00 93.94 153 ARG A O 1
ATOM 1105 N N . VAL A 1 154 ? 10.152 -5.448 -1.220 1.00 93.25 154 VAL A N 1
ATOM 1106 C CA . VAL A 1 154 ? 8.969 -6.272 -1.007 1.00 93.25 154 VAL A CA 1
ATOM 1107 C C . VAL A 1 154 ? 8.593 -6.244 0.465 1.00 93.25 154 VAL A C 1
ATOM 1109 O O . VAL A 1 154 ? 9.452 -6.403 1.328 1.00 93.25 154 VAL A O 1
ATOM 1112 N N . SER A 1 155 ? 7.303 -6.115 0.751 1.00 91.88 155 SER A N 1
ATOM 1113 C CA . SER A 1 155 ? 6.758 -6.229 2.104 1.00 91.88 155 SER A CA 1
ATOM 1114 C C . SER A 1 155 ? 5.568 -7.188 2.136 1.00 91.88 155 SER A C 1
ATOM 1116 O O . SER A 1 155 ? 4.906 -7.446 1.123 1.00 91.88 155 SER A O 1
ATOM 1118 N N . GLY A 1 156 ? 5.305 -7.757 3.313 1.00 89.62 156 GLY A N 1
ATOM 1119 C CA . GLY A 1 156 ? 4.230 -8.725 3.507 1.00 89.62 156 GLY A CA 1
ATOM 1120 C C . GLY A 1 156 ? 4.499 -10.113 2.928 1.00 89.62 156 GLY A C 1
ATOM 1121 O O . GLY A 1 156 ? 5.635 -10.537 2.728 1.00 89.62 156 GLY A O 1
ATOM 1122 N N . SER A 1 157 ? 3.419 -10.855 2.687 1.00 89.12 157 SER A N 1
ATOM 1123 C CA . SER A 1 157 ? 3.471 -12.242 2.220 1.00 89.12 157 SER A CA 1
ATOM 1124 C C . SER A 1 157 ? 2.330 -12.543 1.261 1.00 89.12 157 SER A C 1
ATOM 1126 O O . SER A 1 157 ? 1.181 -12.168 1.500 1.00 89.12 157 SER A O 1
ATOM 1128 N N . ARG A 1 158 ? 2.643 -13.275 0.186 1.00 88.50 158 ARG A N 1
ATOM 1129 C CA . ARG A 1 158 ? 1.684 -13.668 -0.861 1.00 88.50 158 ARG A CA 1
ATOM 1130 C C . ARG A 1 158 ? 0.538 -14.518 -0.309 1.00 88.50 158 ARG A C 1
ATOM 1132 O O . ARG A 1 158 ? -0.596 -14.414 -0.775 1.00 88.50 158 ARG A O 1
ATOM 1139 N N . ASP A 1 159 ? 0.817 -15.305 0.726 1.00 83.94 159 ASP A N 1
ATOM 1140 C CA . ASP A 1 159 ? -0.180 -16.128 1.416 1.00 83.94 159 ASP A CA 1
ATOM 1141 C C . ASP A 1 159 ? -0.915 -15.375 2.537 1.00 83.94 159 ASP A C 1
ATOM 1143 O O . ASP A 1 159 ? -1.974 -15.811 3.001 1.00 83.94 159 ASP A O 1
ATOM 1147 N N . GLY A 1 160 ? -0.403 -14.205 2.924 1.00 86.81 160 GLY A N 1
ATOM 1148 C CA . GLY A 1 160 ? -0.911 -13.373 4.009 1.00 86.81 160 GLY A CA 1
ATOM 1149 C C . GLY A 1 160 ? -2.140 -12.525 3.658 1.00 86.81 160 GLY A C 1
ATOM 1150 O O . GLY A 1 160 ? -2.993 -12.885 2.838 1.00 86.81 160 GLY A O 1
ATOM 1151 N N . GLY A 1 161 ? -2.278 -11.400 4.364 1.00 88.00 161 GLY A N 1
ATOM 1152 C CA . GLY A 1 161 ? -3.310 -10.387 4.113 1.00 88.00 161 GLY A CA 1
ATOM 1153 C C . GLY A 1 161 ? -2.941 -9.402 2.998 1.00 88.00 161 GLY A C 1
ATOM 1154 O O . GLY A 1 161 ? -3.826 -8.862 2.333 1.00 88.00 161 GLY A O 1
ATOM 1155 N N . GLY A 1 162 ? -1.648 -9.207 2.757 1.00 90.81 162 GLY A N 1
ATOM 1156 C CA . GLY A 1 162 ? -1.130 -8.313 1.736 1.00 90.81 162 GLY A CA 1
ATOM 1157 C C . GLY A 1 162 ? 0.322 -8.639 1.408 1.00 90.81 162 GLY A C 1
ATOM 1158 O O . GLY A 1 162 ? 1.086 -9.050 2.281 1.00 90.81 162 GLY A O 1
ATOM 1159 N N . TRP A 1 163 ? 0.676 -8.454 0.145 1.00 93.75 163 TRP A N 1
ATOM 1160 C CA . TRP A 1 163 ? 2.034 -8.499 -0.380 1.00 93.75 163 TRP A CA 1
ATOM 1161 C C . TRP A 1 163 ? 2.203 -7.314 -1.313 1.00 93.75 163 TRP A C 1
ATOM 1163 O O . TRP A 1 163 ? 1.308 -7.072 -2.122 1.00 93.75 163 TRP A O 1
ATOM 1173 N N . PHE A 1 164 ? 3.311 -6.593 -1.196 1.00 94.44 164 PHE A N 1
ATOM 1174 C CA . PHE A 1 164 ? 3.559 -5.361 -1.938 1.00 94.44 164 PHE A CA 1
ATOM 1175 C C . PHE A 1 164 ? 4.965 -5.382 -2.512 1.00 94.44 164 PHE A C 1
ATOM 1177 O O . PHE A 1 164 ? 5.880 -5.903 -1.876 1.00 94.44 164 PHE A O 1
ATOM 1184 N N . CYS A 1 165 ? 5.136 -4.808 -3.697 1.00 94.81 165 CYS A N 1
ATOM 1185 C CA . CYS A 1 165 ? 6.426 -4.666 -4.342 1.00 94.81 165 CYS A CA 1
ATOM 1186 C C . CYS A 1 165 ? 6.580 -3.312 -5.031 1.00 94.81 165 CYS A C 1
ATOM 1188 O O . CYS A 1 165 ? 5.708 -2.890 -5.794 1.00 94.81 165 CYS A O 1
ATOM 1190 N N . ASP A 1 166 ? 7.745 -2.709 -4.812 1.00 92.81 166 ASP A N 1
ATOM 1191 C CA . ASP A 1 166 ? 8.110 -1.373 -5.265 1.00 92.81 166 ASP A CA 1
ATOM 1192 C C . ASP A 1 166 ? 9.413 -1.406 -6.077 1.00 92.81 166 ASP A C 1
ATOM 1194 O O . ASP A 1 166 ? 10.501 -1.236 -5.511 1.00 92.81 166 ASP A O 1
ATOM 1198 N N . PRO A 1 167 ? 9.353 -1.619 -7.399 1.00 90.94 167 PRO A N 1
ATOM 1199 C CA . PRO A 1 167 ? 10.488 -1.365 -8.270 1.00 90.94 167 PRO A CA 1
ATOM 1200 C C . PRO A 1 167 ? 10.735 0.141 -8.454 1.00 90.94 167 PRO A C 1
ATOM 1202 O O . PRO A 1 167 ? 9.838 0.932 -8.762 1.00 90.94 167 PRO A O 1
ATOM 1205 N N . ALA A 1 168 ? 11.993 0.534 -8.279 1.00 89.94 168 ALA A N 1
ATOM 1206 C CA . ALA A 1 168 ? 12.466 1.910 -8.324 1.00 89.94 168 ALA A CA 1
ATOM 1207 C C . ALA A 1 168 ? 13.855 1.999 -8.967 1.00 89.94 168 ALA A C 1
ATOM 1209 O O . ALA A 1 168 ? 14.640 1.053 -8.931 1.00 89.94 168 ALA A O 1
ATOM 1210 N N . PHE A 1 169 ? 14.198 3.167 -9.504 1.00 88.00 169 PHE A N 1
ATOM 1211 C CA . PHE A 1 169 ? 15.563 3.445 -9.949 1.00 88.00 169 PHE A CA 1
ATOM 1212 C C . PHE A 1 169 ? 16.465 3.751 -8.752 1.00 88.00 169 PHE A C 1
ATOM 1214 O O . PHE A 1 169 ? 16.196 4.668 -7.973 1.00 88.00 169 PHE A O 1
ATOM 1221 N N . SER A 1 170 ? 17.551 2.994 -8.610 1.00 87.56 170 SER A N 1
ATOM 1222 C CA . SER A 1 170 ? 18.484 3.089 -7.480 1.00 87.56 170 SER A CA 1
ATOM 1223 C C . SER A 1 170 ? 19.157 4.457 -7.373 1.00 87.56 170 SER A C 1
ATOM 1225 O O . SER A 1 170 ? 19.405 4.949 -6.276 1.00 87.56 170 SER A O 1
ATOM 1227 N N . GLU A 1 171 ? 19.410 5.093 -8.514 1.00 83.81 171 GLU A N 1
ATOM 1228 C CA . GLU A 1 171 ? 20.051 6.397 -8.630 1.00 83.81 171 GLU A CA 1
ATOM 1229 C C . GLU A 1 171 ? 19.087 7.563 -8.371 1.00 83.81 171 GLU A C 1
ATOM 1231 O O . GLU A 1 171 ? 19.516 8.710 -8.244 1.00 83.81 171 GLU A O 1
ATOM 1236 N N . LYS A 1 172 ? 17.784 7.276 -8.247 1.00 78.19 172 LYS A N 1
ATOM 1237 C CA . LYS A 1 172 ? 16.733 8.269 -8.014 1.00 78.19 172 LYS A CA 1
ATOM 1238 C C . LYS A 1 172 ? 15.813 7.899 -6.845 1.00 78.19 172 LYS A C 1
ATOM 1240 O O . LYS A 1 172 ? 14.592 7.911 -6.996 1.00 78.19 172 LYS A O 1
ATOM 1245 N N . PRO A 1 173 ? 16.352 7.643 -5.641 1.00 74.00 173 PRO A N 1
ATOM 1246 C CA . PRO A 1 173 ? 15.552 7.168 -4.512 1.00 74.00 173 PRO A CA 1
ATOM 1247 C C . PRO A 1 173 ? 14.456 8.161 -4.094 1.00 74.00 173 PRO A C 1
ATOM 1249 O O . PRO A 1 173 ? 13.416 7.749 -3.595 1.00 74.00 173 PRO A O 1
ATOM 1252 N N . ARG A 1 174 ? 14.658 9.464 -4.340 1.00 76.56 174 ARG A N 1
ATOM 1253 C CA . ARG A 1 174 ? 13.673 10.520 -4.047 1.00 76.56 174 ARG A CA 1
ATOM 1254 C C . ARG A 1 174 ? 12.473 10.540 -4.994 1.00 76.56 174 ARG A C 1
ATOM 1256 O O . ARG A 1 174 ? 11.448 11.094 -4.624 1.00 76.56 174 ARG A O 1
ATOM 1263 N N . GLU A 1 175 ? 12.597 9.976 -6.196 1.00 76.81 175 GLU A N 1
ATOM 1264 C CA . GLU A 1 175 ? 11.461 9.844 -7.122 1.00 76.81 175 GLU A CA 1
ATOM 1265 C C . GLU A 1 175 ? 10.521 8.697 -6.694 1.00 76.81 175 GLU A C 1
ATOM 1267 O O . GLU A 1 175 ? 9.374 8.636 -7.132 1.00 76.81 175 GLU A O 1
ATOM 1272 N N . GLY A 1 176 ? 10.976 7.827 -5.782 1.00 80.69 176 GLY A N 1
ATOM 1273 C CA . GLY A 1 176 ? 10.213 6.682 -5.303 1.00 80.69 176 GLY A CA 1
ATOM 1274 C C . GLY A 1 176 ? 10.077 5.576 -6.357 1.00 80.69 176 GLY A C 1
ATOM 1275 O O . GLY A 1 176 ? 10.802 5.565 -7.359 1.00 80.69 176 GLY A O 1
ATOM 1276 N N . PRO A 1 177 ? 9.178 4.605 -6.129 1.00 87.31 177 PRO A N 1
ATOM 1277 C CA . PRO A 1 177 ? 8.891 3.582 -7.119 1.00 87.31 177 PRO A CA 1
ATOM 1278 C C . PRO A 1 177 ? 8.182 4.172 -8.337 1.00 87.31 177 PRO A C 1
ATOM 1280 O O . PRO A 1 177 ? 7.265 4.993 -8.212 1.00 87.31 177 PRO A O 1
ATOM 1283 N N . PHE A 1 178 ? 8.587 3.707 -9.519 1.00 84.06 178 PHE A N 1
ATOM 1284 C CA . PHE A 1 178 ? 7.919 4.060 -10.776 1.00 84.06 178 PHE A CA 1
ATOM 1285 C C . PHE A 1 178 ? 6.657 3.215 -10.996 1.00 84.06 178 PHE A C 1
ATOM 1287 O O . PHE A 1 178 ? 5.725 3.650 -11.670 1.00 84.06 178 PHE A O 1
ATOM 1294 N N . ALA A 1 179 ? 6.611 2.020 -10.405 1.00 87.88 179 ALA A N 1
ATOM 1295 C CA . ALA A 1 179 ? 5.444 1.154 -10.377 1.00 87.88 179 ALA A CA 1
ATOM 1296 C C . ALA A 1 179 ? 5.316 0.520 -8.995 1.00 87.88 179 ALA A C 1
ATOM 1298 O O . ALA A 1 179 ? 6.315 0.262 -8.330 1.00 87.88 179 ALA A O 1
ATOM 1299 N N . ARG A 1 180 ? 4.083 0.265 -8.576 1.00 92.25 180 ARG A N 1
ATOM 1300 C CA . ARG A 1 180 ? 3.749 -0.443 -7.345 1.00 92.25 180 ARG A CA 1
ATOM 1301 C C . ARG A 1 180 ? 2.850 -1.608 -7.698 1.00 92.25 180 ARG A C 1
ATOM 1303 O O . ARG A 1 180 ? 1.930 -1.457 -8.500 1.00 92.25 180 ARG A O 1
ATOM 1310 N N . PHE A 1 181 ? 3.106 -2.754 -7.089 1.00 94.38 181 PHE A N 1
ATOM 1311 C CA . PHE A 1 181 ? 2.320 -3.968 -7.275 1.00 94.38 181 PHE A CA 1
ATOM 1312 C C . PHE A 1 181 ? 1.888 -4.504 -5.929 1.00 94.38 181 PHE A C 1
ATOM 1314 O O . PHE A 1 181 ? 2.660 -4.477 -4.975 1.00 94.38 181 PHE A O 1
ATOM 1321 N N . ALA A 1 182 ? 0.673 -5.028 -5.855 1.00 95.31 182 ALA A N 1
ATOM 1322 C CA . ALA A 1 182 ? 0.158 -5.627 -4.646 1.00 95.31 182 ALA A CA 1
ATOM 1323 C C . ALA A 1 182 ? -0.767 -6.813 -4.921 1.00 95.31 182 ALA A C 1
ATOM 1325 O O . ALA A 1 182 ? -1.570 -6.826 -5.854 1.00 95.31 182 ALA A O 1
ATOM 1326 N N . ILE A 1 183 ? -0.665 -7.808 -4.045 1.00 95.38 183 ILE A N 1
ATOM 1327 C CA . ILE A 1 183 ? -1.615 -8.909 -3.914 1.00 95.38 183 ILE A CA 1
ATOM 1328 C C . ILE A 1 183 ? -2.322 -8.687 -2.585 1.00 95.38 183 ILE A C 1
ATOM 1330 O O . ILE A 1 183 ? -1.698 -8.769 -1.527 1.00 95.38 183 ILE A O 1
ATOM 1334 N N . VAL A 1 184 ? -3.622 -8.405 -2.626 1.00 94.50 184 VAL A N 1
ATOM 1335 C CA . VAL A 1 184 ? -4.378 -7.990 -1.439 1.00 94.50 184 VAL A CA 1
ATOM 1336 C C . VAL A 1 184 ? -5.516 -8.962 -1.158 1.00 94.50 184 VAL A C 1
ATOM 1338 O O . VAL A 1 184 ? -6.343 -9.255 -2.023 1.00 94.50 184 VAL A O 1
ATOM 1341 N N . ARG A 1 185 ? -5.554 -9.471 0.076 1.00 92.88 185 ARG A N 1
ATOM 1342 C CA . ARG A 1 185 ? -6.550 -10.443 0.565 1.00 92.88 185 ARG A CA 1
ATOM 1343 C C . ARG A 1 185 ? -7.165 -10.057 1.907 1.00 92.88 185 ARG A C 1
ATOM 1345 O O . ARG A 1 185 ? -8.106 -10.709 2.355 1.00 92.88 185 ARG A O 1
ATOM 1352 N N . HIS A 1 186 ? -6.598 -9.069 2.594 1.00 91.12 186 HIS A N 1
ATOM 1353 C CA . HIS A 1 186 ? -7.085 -8.621 3.890 1.00 91.12 186 HIS A CA 1
ATOM 1354 C C . HIS A 1 186 ? -8.413 -7.873 3.703 1.00 91.12 186 HIS A C 1
ATOM 1356 O O . HIS A 1 186 ? -8.420 -6.878 2.973 1.00 91.12 186 HIS A O 1
ATOM 1362 N N . PRO A 1 187 ? -9.513 -8.273 4.371 1.00 88.75 187 PRO A N 1
ATOM 1363 C CA . PRO A 1 187 ? -10.836 -7.680 4.160 1.00 88.75 187 PRO A CA 1
ATOM 1364 C C . PRO A 1 187 ? -10.847 -6.152 4.276 1.00 88.75 187 PRO A C 1
ATOM 1366 O O . PRO A 1 187 ? -11.347 -5.469 3.383 1.00 88.75 187 PRO A O 1
ATOM 1369 N N . ALA A 1 188 ? -10.191 -5.614 5.313 1.00 88.38 188 ALA A N 1
ATOM 1370 C CA . ALA A 1 188 ? -10.093 -4.169 5.518 1.00 88.38 188 ALA A CA 1
ATOM 1371 C C . ALA A 1 188 ? -9.331 -3.448 4.391 1.00 88.38 188 ALA A C 1
ATOM 1373 O O . ALA A 1 188 ? -9.632 -2.302 4.093 1.00 88.38 188 ALA A O 1
ATOM 1374 N N . LEU A 1 189 ? -8.373 -4.088 3.719 1.00 90.56 189 LEU A N 1
ATOM 1375 C CA . LEU A 1 189 ? -7.698 -3.463 2.578 1.00 90.56 189 LEU A CA 1
ATOM 1376 C C . LEU A 1 189 ? -8.543 -3.591 1.309 1.00 90.56 189 LEU A C 1
ATOM 1378 O O . LEU A 1 189 ? -8.674 -2.630 0.563 1.00 90.56 189 LEU A O 1
ATOM 1382 N N . THR A 1 190 ? -9.183 -4.744 1.095 1.00 91.94 190 THR A N 1
ATOM 1383 C CA . THR A 1 190 ? -9.984 -4.989 -0.114 1.00 91.94 190 THR A CA 1
ATOM 1384 C C . THR A 1 190 ? -11.234 -4.117 -0.227 1.00 91.94 190 THR A C 1
ATOM 1386 O O . THR A 1 190 ? -11.732 -3.920 -1.333 1.00 91.94 190 THR A O 1
ATOM 1389 N N . ALA A 1 191 ? -11.720 -3.559 0.888 1.00 89.31 191 ALA A N 1
ATOM 1390 C CA . ALA A 1 191 ? -12.814 -2.589 0.890 1.00 89.31 191 ALA A CA 1
ATOM 1391 C C . ALA A 1 191 ? -12.511 -1.352 0.021 1.00 89.31 191 ALA A C 1
ATOM 1393 O O . ALA A 1 191 ? -13.425 -0.822 -0.607 1.00 89.31 191 ALA A O 1
ATOM 1394 N N . ALA A 1 192 ? -11.234 -0.966 -0.100 1.00 89.94 192 ALA A N 1
ATOM 1395 C CA . ALA A 1 192 ? -10.791 0.145 -0.945 1.00 89.94 192 ALA A CA 1
ATOM 1396 C C . ALA A 1 192 ? -10.988 -0.087 -2.453 1.00 89.94 192 ALA A C 1
ATOM 1398 O O . ALA A 1 192 ? -10.918 0.853 -3.241 1.00 89.94 192 ALA A O 1
ATOM 1399 N N . PHE A 1 193 ? -11.229 -1.335 -2.867 1.00 91.38 193 PHE A N 1
ATOM 1400 C CA . PHE A 1 193 ? -11.376 -1.715 -4.275 1.00 91.38 193 PHE A CA 1
ATOM 1401 C C . PHE A 1 193 ? -12.826 -1.896 -4.701 1.00 91.38 193 PHE A C 1
ATOM 1403 O O . PHE A 1 193 ? -13.088 -2.356 -5.820 1.00 91.38 193 PHE A O 1
ATOM 1410 N N . LYS A 1 194 ? -13.779 -1.566 -3.824 1.00 84.00 194 LYS A N 1
ATOM 1411 C CA . LYS A 1 194 ? -15.185 -1.514 -4.208 1.00 84.00 194 LYS A CA 1
ATOM 1412 C C . LYS A 1 194 ? -15.327 -0.531 -5.378 1.00 84.00 194 LYS A C 1
ATOM 1414 O O . LYS A 1 194 ? -14.772 0.562 -5.344 1.00 84.00 194 LYS A O 1
ATOM 1419 N N . ASP A 1 195 ? -16.001 -0.969 -6.438 1.00 83.81 195 ASP A N 1
ATOM 1420 C CA . ASP A 1 195 ? -16.248 -0.174 -7.649 1.00 83.81 195 ASP A CA 1
ATOM 1421 C C . ASP A 1 195 ? -14.980 0.253 -8.425 1.00 83.81 195 ASP A C 1
ATOM 1423 O O . ASP A 1 195 ? -14.979 1.244 -9.154 1.00 83.81 195 ASP A O 1
ATOM 1427 N N . THR A 1 196 ? -13.899 -0.524 -8.301 1.00 86.69 196 THR A N 1
ATOM 1428 C CA . THR A 1 196 ? -12.691 -0.396 -9.135 1.00 86.69 196 THR A CA 1
ATOM 1429 C C . THR A 1 196 ? -12.650 -1.458 -10.235 1.00 86.69 196 THR A C 1
ATOM 1431 O O . THR A 1 196 ? -13.346 -2.474 -10.171 1.00 86.69 196 THR A O 1
ATOM 1434 N N . ASP A 1 197 ? -11.809 -1.232 -11.241 1.00 87.38 197 ASP A N 1
ATOM 1435 C CA . ASP A 1 197 ? -11.542 -2.147 -12.353 1.00 87.38 197 ASP A CA 1
ATOM 1436 C C . ASP A 1 197 ? -10.349 -3.085 -12.097 1.00 87.38 197 ASP A C 1
ATOM 1438 O O . ASP A 1 197 ? -9.934 -3.815 -12.999 1.00 87.38 197 ASP A O 1
ATOM 1442 N N . TYR A 1 198 ? -9.816 -3.111 -10.869 1.00 90.94 198 TYR A N 1
ATOM 1443 C CA . TYR A 1 198 ? -8.739 -4.023 -10.499 1.00 90.94 198 TYR A CA 1
ATOM 1444 C C . TYR A 1 198 ? -9.151 -5.485 -10.669 1.00 90.94 198 TYR A C 1
ATOM 1446 O O . TYR A 1 198 ? -10.262 -5.906 -10.322 1.00 90.94 198 TYR A O 1
ATOM 1454 N N . THR A 1 199 ? -8.209 -6.289 -11.158 1.00 93.38 199 THR A N 1
ATOM 1455 C CA . THR A 1 199 ? -8.431 -7.713 -11.370 1.00 93.38 199 THR A CA 1
ATOM 1456 C C . THR A 1 199 ? -8.689 -8.406 -10.037 1.00 93.38 199 THR A C 1
ATOM 1458 O O . THR A 1 199 ? -7.918 -8.299 -9.081 1.00 93.38 199 THR A O 1
ATOM 1461 N N . ARG A 1 200 ? -9.780 -9.173 -9.987 1.00 93.75 200 ARG A N 1
ATOM 1462 C CA . ARG A 1 200 ? -10.175 -9.990 -8.835 1.00 93.75 200 ARG A CA 1
ATOM 1463 C C . ARG A 1 200 ? -10.220 -11.464 -9.218 1.00 93.75 200 ARG A C 1
ATOM 1465 O O . ARG A 1 200 ? -10.759 -11.819 -10.264 1.00 93.75 200 ARG A O 1
ATOM 1472 N N . ALA A 1 201 ? -9.712 -12.330 -8.350 1.00 94.12 201 ALA A N 1
ATOM 1473 C CA . ALA A 1 201 ? -9.827 -13.779 -8.499 1.00 94.12 201 ALA A CA 1
ATOM 1474 C C . ALA A 1 201 ? -10.044 -14.461 -7.146 1.00 94.12 201 ALA A C 1
ATOM 1476 O O . ALA A 1 201 ? -9.834 -13.871 -6.083 1.00 94.12 201 ALA A O 1
ATOM 1477 N N . ARG A 1 202 ? -10.456 -15.732 -7.179 1.00 93.31 202 ARG A N 1
ATOM 1478 C CA . ARG A 1 202 ? -10.501 -16.580 -5.987 1.00 93.31 202 ARG A CA 1
ATOM 1479 C C . ARG A 1 202 ? -9.289 -17.508 -5.995 1.00 93.31 202 ARG A C 1
ATOM 1481 O O . ARG A 1 202 ? -9.182 -18.381 -6.846 1.00 93.31 202 ARG A O 1
ATOM 1488 N N . CYS A 1 203 ? -8.391 -17.323 -5.036 1.00 92.12 203 CYS A N 1
ATOM 1489 C CA . CYS A 1 203 ? -7.132 -18.061 -4.933 1.00 92.12 203 CYS A CA 1
ATOM 1490 C C . CYS A 1 203 ? -7.085 -18.744 -3.569 1.00 92.12 203 CYS A C 1
ATOM 1492 O O . CYS A 1 203 ? -7.306 -18.082 -2.554 1.00 92.12 203 CYS A O 1
ATOM 1494 N N . GLY A 1 204 ? -6.888 -20.065 -3.528 1.00 87.44 204 GLY A N 1
ATOM 1495 C CA . GLY A 1 204 ? -6.932 -20.817 -2.265 1.00 87.44 204 GLY A CA 1
ATOM 1496 C C . GLY A 1 204 ? -8.230 -20.599 -1.470 1.00 87.44 204 GLY A C 1
ATOM 1497 O O . GLY A 1 204 ? -8.208 -20.489 -0.249 1.00 87.44 204 GLY A O 1
ATOM 1498 N N . GLY A 1 205 ? -9.364 -20.423 -2.161 1.00 88.06 205 GLY A N 1
ATOM 1499 C CA . GLY A 1 205 ? -10.662 -20.167 -1.529 1.00 88.06 205 GLY A CA 1
ATOM 1500 C C . GLY A 1 205 ? -10.871 -18.748 -0.983 1.00 88.06 205 GLY A C 1
ATOM 1501 O O . GLY A 1 205 ? -11.954 -18.479 -0.464 1.00 88.06 205 GLY A O 1
ATOM 1502 N N . ARG A 1 206 ? -9.906 -17.831 -1.131 1.00 89.81 206 ARG A N 1
ATOM 1503 C CA . ARG A 1 206 ? -9.982 -16.437 -0.663 1.00 89.81 206 ARG A CA 1
ATOM 1504 C C . ARG A 1 206 ? -10.122 -15.473 -1.836 1.00 89.81 206 ARG A C 1
ATOM 1506 O O . ARG A 1 206 ? -9.478 -15.646 -2.874 1.00 89.81 206 ARG A O 1
ATOM 1513 N N . GLN A 1 207 ? -10.951 -14.446 -1.671 1.00 91.81 207 GLN A N 1
ATOM 1514 C CA . GLN A 1 207 ? -11.002 -13.341 -2.624 1.00 91.81 207 GLN A CA 1
ATOM 1515 C C . GLN A 1 207 ? -9.663 -12.601 -2.593 1.00 91.81 207 GLN A C 1
ATOM 1517 O O . GLN A 1 207 ? -9.163 -12.248 -1.527 1.00 91.81 207 GLN A O 1
ATOM 1522 N N . THR A 1 208 ? -9.066 -12.438 -3.767 1.00 94.81 208 THR A N 1
ATOM 1523 C CA . THR A 1 208 ? -7.750 -11.834 -3.962 1.00 94.81 208 THR A CA 1
ATOM 1524 C C . THR A 1 208 ? -7.872 -10.750 -5.018 1.00 94.81 208 THR A C 1
ATOM 1526 O O . THR A 1 208 ? -8.461 -10.985 -6.074 1.00 94.81 208 THR A O 1
ATOM 1529 N N . TYR A 1 209 ? -7.314 -9.584 -4.723 1.00 95.50 209 TYR A N 1
ATOM 1530 C CA . TYR A 1 209 ? -7.185 -8.478 -5.659 1.00 95.50 209 TYR A CA 1
ATOM 1531 C C . TYR A 1 209 ? -5.733 -8.362 -6.110 1.00 95.50 209 TYR A C 1
ATOM 1533 O O . TYR A 1 209 ? -4.819 -8.445 -5.284 1.00 95.50 209 TYR A O 1
ATOM 1541 N N . PHE A 1 210 ? -5.545 -8.169 -7.411 1.00 95.12 210 PHE A N 1
ATOM 1542 C CA . PHE A 1 210 ? -4.265 -7.836 -8.022 1.00 95.12 210 PHE A CA 1
ATOM 1543 C C . PHE A 1 210 ? -4.308 -6.358 -8.360 1.00 95.12 210 PHE A C 1
ATOM 1545 O O . PHE A 1 210 ? -5.103 -5.899 -9.180 1.00 95.12 210 PHE A O 1
ATOM 1552 N N . VAL A 1 211 ? -3.513 -5.608 -7.618 1.00 93.94 211 VAL A N 1
ATOM 1553 C CA . VAL A 1 211 ? -3.603 -4.161 -7.553 1.00 93.94 211 VAL A CA 1
ATOM 1554 C C . VAL A 1 211 ? -2.264 -3.628 -7.987 1.00 93.94 211 VAL A C 1
ATOM 1556 O O . VAL A 1 211 ? -1.218 -4.164 -7.630 1.00 93.94 211 VAL A O 1
ATOM 1559 N N . TRP A 1 212 ? -2.289 -2.586 -8.788 1.00 91.75 212 TRP A N 1
ATOM 1560 C CA . TRP A 1 212 ? -1.074 -1.982 -9.279 1.00 91.75 212 TRP A CA 1
ATOM 1561 C C . TRP A 1 212 ? -1.326 -0.510 -9.534 1.00 91.75 212 TRP A C 1
ATOM 1563 O O . TRP A 1 212 ? -2.454 -0.072 -9.783 1.00 91.75 212 TRP A O 1
ATOM 1573 N N . ASP A 1 213 ? -0.260 0.254 -9.433 1.00 88.31 213 ASP A N 1
ATOM 1574 C CA . ASP A 1 213 ? -0.279 1.666 -9.738 1.00 88.31 213 ASP A CA 1
ATOM 1575 C C . ASP A 1 213 ? 1.031 2.046 -10.399 1.00 88.31 213 ASP A C 1
ATOM 1577 O O . ASP A 1 213 ? 2.088 1.476 -10.126 1.00 88.31 213 ASP A O 1
ATOM 1581 N N . GLU A 1 214 ? 0.947 3.008 -11.298 1.00 80.38 214 GLU A N 1
ATOM 1582 C CA . GLU A 1 214 ? 2.115 3.619 -11.904 1.00 80.38 214 GLU A CA 1
ATOM 1583 C C . GLU A 1 214 ? 2.153 5.043 -11.410 1.00 80.38 214 GLU A C 1
ATOM 1585 O O . GLU A 1 214 ? 1.152 5.757 -11.429 1.00 80.38 214 GLU A O 1
ATOM 1590 N N . ASN A 1 215 ? 3.315 5.446 -10.933 1.00 71.50 215 ASN A N 1
ATOM 1591 C CA . ASN A 1 215 ? 3.450 6.775 -10.396 1.00 71.50 215 ASN A CA 1
ATOM 1592 C C . ASN A 1 215 ? 3.477 7.756 -11.585 1.00 71.50 215 ASN A C 1
ATOM 1594 O O . ASN A 1 215 ? 4.339 7.664 -12.461 1.00 71.50 215 ASN A O 1
ATOM 1598 N N . ASP A 1 216 ? 2.501 8.667 -11.646 1.00 66.94 216 ASP A N 1
ATOM 1599 C CA . ASP A 1 216 ? 2.174 9.477 -12.835 1.00 66.94 216 ASP A CA 1
ATOM 1600 C C . ASP A 1 216 ? 3.270 10.519 -13.209 1.00 66.94 216 ASP A C 1
ATOM 1602 O O . ASP A 1 216 ? 3.085 11.325 -14.121 1.00 66.94 216 ASP A O 1
ATOM 1606 N N . TYR A 1 217 ? 4.443 10.522 -12.555 1.00 67.75 217 TYR A N 1
ATOM 1607 C CA . TYR A 1 217 ? 5.547 11.443 -12.876 1.00 67.75 217 TYR A CA 1
ATOM 1608 C C . TYR A 1 217 ? 6.286 11.100 -14.187 1.00 67.75 217 TYR A C 1
ATOM 1610 O O . TYR A 1 217 ? 7.126 11.881 -14.653 1.00 67.75 217 TYR A O 1
ATOM 1618 N N . TRP A 1 218 ? 5.984 9.952 -14.807 1.00 70.06 218 TRP A N 1
ATOM 1619 C CA . TRP A 1 218 ? 6.511 9.560 -16.116 1.00 70.06 218 TRP A CA 1
ATOM 1620 C C . TRP A 1 218 ? 5.465 9.783 -17.197 1.00 70.06 218 TRP A C 1
ATOM 1622 O O . TRP A 1 218 ? 4.423 9.132 -17.221 1.00 70.06 218 TRP A O 1
ATOM 1632 N N . THR A 1 219 ? 5.772 10.673 -18.141 1.00 76.25 219 THR A N 1
ATOM 1633 C CA . THR A 1 219 ? 4.963 10.785 -19.355 1.00 76.25 219 THR A CA 1
ATOM 1634 C C . THR A 1 219 ? 5.094 9.498 -20.185 1.00 76.25 219 THR A C 1
ATOM 1636 O O . THR A 1 219 ? 6.116 8.801 -20.078 1.00 76.25 219 THR A O 1
ATOM 1639 N N . PRO A 1 220 ? 4.100 9.160 -21.027 1.00 79.38 220 PRO A N 1
ATOM 1640 C CA . PRO A 1 220 ? 4.178 7.996 -21.910 1.00 79.38 220 PRO A CA 1
ATOM 1641 C C . PRO A 1 220 ? 5.464 7.951 -22.751 1.00 79.38 220 PRO A C 1
ATOM 1643 O O . PRO A 1 220 ? 6.023 6.876 -22.956 1.00 79.38 220 PRO A O 1
ATOM 1646 N N . GLU A 1 221 ? 5.973 9.110 -23.177 1.00 79.94 221 GLU A N 1
ATOM 1647 C CA . GLU A 1 221 ? 7.210 9.234 -23.955 1.00 79.94 221 GLU A CA 1
ATOM 1648 C C . GLU A 1 221 ? 8.435 8.844 -23.124 1.00 79.94 221 GLU A C 1
ATOM 1650 O O . GLU A 1 221 ? 9.188 7.964 -23.530 1.00 79.94 221 GLU A O 1
ATOM 1655 N N . LYS A 1 222 ? 8.593 9.405 -21.913 1.00 78.12 222 LYS A N 1
ATOM 1656 C CA . LYS A 1 222 ? 9.703 9.047 -21.007 1.00 78.12 222 LYS A CA 1
ATOM 1657 C C . LYS A 1 222 ? 9.728 7.554 -20.701 1.00 78.12 222 LYS A C 1
ATOM 1659 O O . LYS A 1 222 ? 10.793 6.948 -20.601 1.00 78.12 222 LYS A O 1
ATOM 1664 N N . ARG A 1 223 ? 8.545 6.961 -20.562 1.00 76.19 223 ARG A N 1
ATOM 1665 C CA . ARG A 1 223 ? 8.383 5.529 -20.335 1.00 76.19 223 ARG A CA 1
ATOM 1666 C C . ARG A 1 223 ? 8.837 4.700 -21.536 1.00 76.19 223 ARG A C 1
ATOM 1668 O O . ARG A 1 223 ? 9.570 3.727 -21.353 1.00 76.19 223 ARG A O 1
ATOM 1675 N N . ALA A 1 224 ? 8.420 5.089 -22.738 1.00 79.25 224 ALA A N 1
ATOM 1676 C CA . ALA A 1 224 ? 8.826 4.429 -23.973 1.00 79.25 224 ALA A CA 1
ATOM 1677 C C . ALA A 1 224 ? 10.341 4.555 -24.213 1.00 79.25 224 ALA A C 1
ATOM 1679 O O . ALA A 1 224 ? 10.992 3.563 -24.542 1.00 79.25 224 ALA A O 1
ATOM 1680 N N . ASP A 1 225 ? 10.917 5.734 -23.966 1.00 80.12 225 ASP A N 1
ATOM 1681 C CA . ASP A 1 225 ? 12.353 5.999 -24.112 1.00 80.12 225 ASP A CA 1
ATOM 1682 C C . ASP A 1 225 ? 13.195 5.155 -23.153 1.00 80.12 225 ASP A C 1
ATOM 1684 O O . ASP A 1 225 ? 14.226 4.592 -23.536 1.00 80.12 225 ASP A O 1
ATOM 1688 N N . ALA A 1 226 ? 12.716 5.000 -21.920 1.00 75.12 226 ALA A N 1
ATOM 1689 C CA . ALA A 1 226 ? 13.311 4.109 -20.939 1.00 75.12 226 ALA A CA 1
ATOM 1690 C C . ALA A 1 226 ? 13.108 2.625 -21.276 1.00 75.12 226 ALA A C 1
ATOM 1692 O O . ALA A 1 226 ? 13.759 1.792 -20.661 1.00 75.12 226 ALA A O 1
ATOM 1693 N N . GLY A 1 227 ? 12.264 2.269 -22.250 1.00 77.12 227 GLY A N 1
ATOM 1694 C CA . GLY A 1 227 ? 12.045 0.889 -22.685 1.00 77.12 227 GLY A CA 1
ATOM 1695 C C . GLY A 1 227 ? 11.063 0.089 -21.827 1.00 77.12 227 GLY A C 1
ATOM 1696 O O . GLY A 1 227 ? 11.097 -1.138 -21.877 1.00 77.12 227 GLY A O 1
ATOM 1697 N N . PHE A 1 228 ? 10.195 0.742 -21.049 1.00 78.94 228 PHE A N 1
ATOM 1698 C CA . PHE A 1 228 ? 9.157 0.053 -20.274 1.00 78.94 228 PHE A CA 1
ATOM 1699 C C . PHE A 1 228 ? 7.974 -0.393 -21.148 1.00 78.94 228 PHE A C 1
ATOM 1701 O O . PHE A 1 228 ? 7.659 0.264 -22.143 1.00 78.94 228 PHE A O 1
ATOM 1708 N N . PRO A 1 229 ? 7.272 -1.481 -20.769 1.00 77.75 229 PRO A N 1
ATOM 1709 C CA . PRO A 1 229 ? 6.130 -1.984 -21.529 1.00 77.75 229 PRO A CA 1
ATOM 1710 C C . PRO A 1 229 ? 4.953 -1.008 -21.442 1.00 77.75 229 PRO A C 1
ATOM 1712 O O . PRO A 1 229 ? 4.909 -0.168 -20.545 1.00 77.75 229 PRO A O 1
ATOM 1715 N N . ALA A 1 230 ? 3.954 -1.105 -22.320 1.00 80.44 230 ALA A N 1
ATOM 1716 C CA . ALA A 1 230 ? 2.752 -0.292 -22.153 1.00 80.44 230 ALA A CA 1
ATOM 1717 C C . ALA A 1 230 ? 2.050 -0.629 -20.825 1.00 80.44 230 ALA A C 1
ATOM 1719 O O . ALA A 1 230 ? 2.139 -1.747 -20.315 1.00 80.44 230 ALA A O 1
ATOM 1720 N N . ARG A 1 231 ? 1.323 0.342 -20.270 1.00 80.69 231 ARG A N 1
ATOM 1721 C CA . ARG A 1 231 ? 0.624 0.222 -18.983 1.00 80.69 231 ARG A CA 1
ATOM 1722 C C . ARG A 1 231 ? -0.276 -1.031 -18.899 1.00 80.69 231 ARG A C 1
ATOM 1724 O O . ARG A 1 231 ? -0.246 -1.757 -17.912 1.00 80.69 231 ARG A O 1
ATOM 1731 N N . LYS A 1 232 ? -1.019 -1.327 -19.970 1.00 83.19 232 LYS A N 1
ATOM 1732 C CA . LYS A 1 232 ? -1.889 -2.515 -20.082 1.00 83.19 232 LYS A CA 1
ATOM 1733 C C . LYS A 1 232 ? -1.110 -3.836 -20.118 1.00 83.19 232 LYS A C 1
ATOM 1735 O O . LYS A 1 232 ? -1.565 -4.837 -19.570 1.00 83.19 232 LYS A O 1
ATOM 1740 N N . ASP A 1 233 ? 0.047 -3.844 -20.770 1.00 86.06 233 ASP A N 1
ATOM 1741 C CA . ASP A 1 233 ? 0.879 -5.044 -20.874 1.00 86.06 233 ASP A CA 1
ATOM 1742 C C . ASP A 1 233 ? 1.533 -5.351 -19.525 1.00 86.06 233 ASP A C 1
ATOM 1744 O O . ASP A 1 233 ? 1.604 -6.510 -19.121 1.00 86.06 233 ASP A O 1
ATOM 1748 N N . LEU A 1 234 ? 1.932 -4.304 -18.791 1.00 87.69 234 LEU A N 1
ATOM 1749 C CA . LEU A 1 234 ? 2.461 -4.426 -17.436 1.00 87.69 234 LEU A CA 1
ATOM 1750 C C . LEU A 1 234 ? 1.446 -5.072 -16.490 1.00 87.69 234 LEU A C 1
ATOM 1752 O O . LEU A 1 234 ? 1.774 -6.040 -15.805 1.00 87.69 234 LEU A O 1
ATOM 1756 N N . SER A 1 235 ? 0.213 -4.557 -16.475 1.00 89.06 235 SER A N 1
ATOM 1757 C CA . SER A 1 235 ? -0.840 -5.075 -15.603 1.00 89.06 235 SER A CA 1
ATOM 1758 C C . SER A 1 235 ? -1.211 -6.515 -15.943 1.00 89.06 235 SER A C 1
ATOM 1760 O O . SER A 1 235 ? -1.329 -7.347 -15.052 1.00 89.06 235 SER A O 1
ATOM 1762 N N . ALA A 1 236 ? -1.324 -6.844 -17.233 1.00 91.06 236 ALA A N 1
ATOM 1763 C CA . ALA A 1 236 ? -1.634 -8.202 -17.672 1.00 91.06 236 ALA A CA 1
ATOM 1764 C C . ALA A 1 236 ? -0.520 -9.205 -17.317 1.00 91.06 236 ALA A C 1
ATOM 1766 O O . ALA A 1 236 ? -0.812 -10.332 -16.902 1.00 91.06 236 ALA A O 1
ATOM 1767 N N . ALA A 1 237 ? 0.749 -8.804 -17.456 1.00 92.81 237 ALA A N 1
ATOM 1768 C CA . ALA A 1 237 ? 1.893 -9.623 -17.067 1.00 92.81 237 ALA A CA 1
ATOM 1769 C C . ALA A 1 237 ? 1.921 -9.863 -15.550 1.00 92.81 237 ALA A C 1
ATOM 1771 O O . ALA A 1 237 ? 2.090 -11.005 -15.115 1.00 92.81 237 ALA A O 1
ATOM 1772 N N . PHE A 1 238 ? 1.691 -8.811 -14.757 1.00 95.25 238 PHE A N 1
ATOM 1773 C CA . PHE A 1 238 ? 1.595 -8.911 -13.303 1.00 95.25 238 PHE A CA 1
ATOM 1774 C C . PHE A 1 238 ? 0.458 -9.844 -12.875 1.00 95.25 238 PHE A C 1
ATOM 1776 O O . PHE A 1 238 ? 0.706 -10.812 -12.158 1.00 95.25 238 PHE A O 1
ATOM 1783 N N . ASP A 1 239 ? -0.764 -9.615 -13.362 1.00 94.62 239 ASP A N 1
ATOM 1784 C CA . ASP A 1 239 ? -1.939 -10.415 -13.009 1.00 94.62 239 ASP A CA 1
ATOM 1785 C C . ASP A 1 239 ? -1.729 -11.897 -13.337 1.00 94.62 239 ASP A C 1
ATOM 1787 O O . ASP A 1 239 ? -2.042 -12.777 -12.534 1.00 94.62 239 ASP A O 1
ATOM 1791 N N . THR A 1 240 ? -1.157 -12.190 -14.507 1.00 94.88 240 THR A N 1
ATOM 1792 C CA . THR A 1 240 ? -0.873 -13.565 -14.938 1.00 94.88 240 THR A CA 1
ATOM 1793 C C . THR A 1 240 ? 0.123 -14.246 -14.001 1.00 94.88 240 THR A C 1
ATOM 1795 O O . THR A 1 240 ? -0.132 -15.358 -13.526 1.00 94.88 240 THR A O 1
ATOM 1798 N N . ALA A 1 241 ? 1.241 -13.581 -13.701 1.00 95.69 241 ALA A N 1
ATOM 1799 C CA . ALA A 1 241 ? 2.275 -14.124 -12.829 1.00 95.69 241 ALA A CA 1
ATOM 1800 C C . ALA A 1 241 ? 1.785 -14.274 -11.380 1.00 95.69 241 ALA A C 1
ATOM 1802 O O . ALA A 1 241 ? 2.008 -15.310 -10.755 1.00 95.69 241 ALA A O 1
ATOM 1803 N N . ALA A 1 242 ? 1.047 -13.291 -10.862 1.00 95.44 242 ALA A N 1
ATOM 1804 C CA . ALA A 1 242 ? 0.476 -13.329 -9.522 1.00 95.44 242 ALA A CA 1
ATOM 1805 C C . ALA A 1 242 ? -0.576 -14.441 -9.382 1.00 95.44 242 ALA A C 1
ATOM 1807 O O . ALA A 1 242 ? -0.557 -15.188 -8.402 1.00 95.44 242 ALA A O 1
ATOM 1808 N N . ARG A 1 243 ? -1.453 -14.625 -10.380 1.00 94.75 243 ARG A N 1
ATOM 1809 C CA . ARG A 1 243 ? -2.423 -15.733 -10.386 1.00 94.75 243 ARG A CA 1
ATOM 1810 C C . ARG A 1 243 ? -1.736 -17.091 -10.398 1.00 94.75 243 ARG A C 1
ATOM 1812 O O . ARG A 1 243 ? -2.143 -17.979 -9.650 1.00 94.75 243 ARG A O 1
ATOM 1819 N N . LYS A 1 244 ? -0.680 -17.239 -11.202 1.00 93.69 244 LYS A N 1
ATOM 1820 C CA . LYS A 1 244 ? 0.136 -18.457 -11.240 1.00 93.69 244 LYS A CA 1
ATOM 1821 C C . LYS A 1 244 ? 0.807 -18.721 -9.891 1.00 93.69 244 LYS A C 1
ATOM 1823 O O . LYS A 1 244 ? 0.685 -19.827 -9.374 1.00 93.69 244 LYS A O 1
ATOM 1828 N N . ALA A 1 245 ? 1.456 -17.713 -9.305 1.00 92.81 245 ALA A N 1
ATOM 1829 C CA . ALA A 1 245 ? 2.157 -17.827 -8.025 1.00 92.81 245 ALA A CA 1
ATOM 1830 C C . ALA A 1 245 ? 1.230 -18.242 -6.870 1.00 92.81 245 ALA A C 1
ATOM 1832 O O . ALA A 1 245 ? 1.668 -18.897 -5.931 1.00 92.81 245 ALA A O 1
ATOM 1833 N N . LEU A 1 246 ? -0.052 -17.881 -6.948 1.00 93.19 246 LEU A N 1
ATOM 1834 C CA . LEU A 1 246 ? -1.064 -18.198 -5.941 1.00 93.19 246 LEU A CA 1
ATOM 1835 C C . LEU A 1 246 ? -1.935 -19.416 -6.288 1.00 93.19 246 LEU A C 1
ATOM 1837 O O . LEU A 1 246 ? -2.865 -19.718 -5.536 1.00 93.19 246 LEU A O 1
ATOM 1841 N N . GLY A 1 247 ? -1.698 -20.073 -7.430 1.00 89.56 247 GLY A N 1
ATOM 1842 C CA . GLY A 1 247 ? -2.509 -21.201 -7.899 1.00 89.56 247 GLY A CA 1
ATOM 1843 C C . GLY A 1 247 ? -3.993 -20.856 -8.074 1.00 89.56 247 GLY A C 1
ATOM 1844 O O . GLY A 1 247 ? -4.862 -21.643 -7.700 1.00 89.56 247 GLY A O 1
ATOM 1845 N N . CYS A 1 248 ? -4.304 -19.657 -8.569 1.00 89.25 248 CYS A N 1
ATOM 1846 C CA . CYS A 1 248 ? -5.686 -19.227 -8.767 1.00 89.25 248 CYS A CA 1
ATOM 1847 C C . CYS A 1 248 ? -6.327 -19.971 -9.949 1.00 89.25 248 CYS A C 1
ATOM 1849 O O . CYS A 1 248 ? -5.763 -19.973 -11.044 1.00 89.25 248 CYS A O 1
ATOM 1851 N N . GLY A 1 249 ? -7.514 -20.546 -9.725 1.00 63.19 249 GLY A N 1
ATOM 1852 C CA . GLY A 1 249 ? -8.396 -21.050 -10.788 1.00 63.19 249 GLY A CA 1
ATOM 1853 C C . GLY A 1 249 ? -9.021 -19.929 -11.607 1.00 63.19 249 GLY A C 1
ATOM 1854 O O . GLY A 1 249 ? -9.130 -18.787 -11.090 1.00 63.19 249 GLY A O 1
#

Organism: NCBI:txid1319510

pLDDT: mean 84.82, std 12.22, range [32.16, 95.69]

Sequence (249 aa):
MPGEGWGSGPGTTLILMPVDESSRFPFDRGLWRVSGSEALLTGSRTAGAVDAYGGWGLLPDSCREAVPRTGEDERPVLRATVLDGDGDPAGIARVLESAARGLVERHGCAEPDTVAVGEPSSASPAAATDFGTVCGLDGFVLPRPRGGTVVERVSGSRDGGGWFCDPAFSEKPREGPFARFAIVRHPALTAAFKDTDYTRARCGGRQTYFVWDENDYWTPEKRADAGFPARKDLSAAFDTAARKALGCG

Mean predicted aligned error: 7.07 Å

Nearest PDB structures (foldseek):
  8q87-assembly1_BH  TM=1.654E-01  e=1.475E-01  Gallus gallus
  7oyb-assembly1_H1  TM=1.709E-01  e=4.313E-01  Danio rerio
  2plg-assembly1_B  TM=2.380E-01  e=2.904E+00  Synechococcus elongatus
  1qab-assembly1_F  TM=2.686E-01  e=3.473E+00  Homo sapiens

Foldseek 3Di:
DDDDDDDDDLDFDKDKAWAWAALLPCNPALRNLDALQWFWFFDQQKTKTFFQFWIKIWAPQLCQVLHDDPDDNTTTMITMGGPGGTDDRQVRQVVNLVVSLVSCVVVVSDHSVSRDGHGTWDKDDWDFADQCQGVNQHQLHKDQFPDATKTKIWYDDLPGQKIKMFIDGPVCPVVGGQKMWMKGQRPVNCSSCVPHPFDWFQFPNTIITIDMHGNPPDDPVNCVNRPTDPPVVNSVSSVVSSCVVRVTD